Protein AF-A0AAN7L5R0-F1 (afdb_monomer)

pLDDT: mean 89.85, std 9.41, range [33.06, 98.44]

Structure (mmCIF, N/CA/C/O backbone):
data_AF-A0AAN7L5R0-F1
#
_entry.id   AF-A0AAN7L5R0-F1
#
loop_
_atom_site.group_PDB
_atom_site.id
_atom_site.type_symbol
_atom_site.label_atom_id
_atom_site.label_alt_id
_atom_site.label_comp_id
_atom_site.label_asym_id
_atom_site.label_entity_id
_atom_site.label_seq_id
_atom_site.pdbx_PDB_ins_code
_atom_site.Cartn_x
_atom_site.Cartn_y
_atom_site.Cartn_z
_atom_site.occupancy
_atom_site.B_iso_or_equiv
_atom_site.auth_seq_id
_atom_site.auth_comp_id
_atom_site.auth_asym_id
_atom_site.auth_atom_id
_atom_site.pdbx_PDB_model_num
ATOM 1 N N . MET A 1 1 ? 25.984 -12.576 -14.183 1.00 51.97 1 MET A N 1
ATOM 2 C CA . MET A 1 1 ? 25.046 -11.545 -14.676 1.00 51.97 1 MET A CA 1
ATOM 3 C C . MET A 1 1 ? 25.546 -10.978 -16.002 1.00 51.97 1 MET A C 1
ATOM 5 O O . MET A 1 1 ? 26.759 -10.893 -16.190 1.00 51.97 1 MET A O 1
ATOM 9 N N . ILE A 1 2 ? 24.639 -10.636 -16.924 1.00 55.78 2 ILE A N 1
ATOM 10 C CA . ILE A 1 2 ? 24.961 -10.299 -18.317 1.00 55.78 2 ILE A CA 1
ATOM 11 C C . ILE A 1 2 ? 25.115 -8.774 -18.478 1.00 55.78 2 ILE A C 1
ATOM 13 O O . ILE A 1 2 ? 24.172 -8.008 -18.304 1.00 55.78 2 ILE A O 1
ATOM 17 N N . ARG A 1 3 ? 26.334 -8.323 -18.793 1.00 65.31 3 ARG A N 1
ATOM 18 C CA . ARG A 1 3 ? 26.664 -6.903 -19.038 1.00 65.31 3 ARG A CA 1
ATOM 19 C C . ARG A 1 3 ? 25.983 -6.417 -20.312 1.00 65.31 3 ARG A C 1
ATOM 21 O O . ARG A 1 3 ? 26.122 -7.126 -21.296 1.00 65.31 3 ARG A O 1
ATOM 28 N N . MET A 1 4 ? 25.332 -5.254 -20.334 1.00 68.94 4 MET A N 1
ATOM 29 C CA . MET A 1 4 ? 24.755 -4.721 -21.577 1.00 68.94 4 MET A CA 1
ATOM 30 C C . MET A 1 4 ? 25.842 -4.152 -22.510 1.00 68.94 4 MET A C 1
ATOM 32 O O . MET A 1 4 ? 26.567 -3.239 -22.120 1.00 68.94 4 MET A O 1
ATOM 36 N N . ASP A 1 5 ? 25.933 -4.684 -23.727 1.00 71.00 5 ASP A N 1
ATOM 37 C CA . ASP A 1 5 ? 26.718 -4.187 -24.868 1.00 71.00 5 ASP A CA 1
ATOM 38 C C . ASP A 1 5 ? 25.792 -4.069 -26.099 1.00 71.00 5 ASP A C 1
ATOM 40 O O . ASP A 1 5 ? 24.598 -4.363 -26.001 1.00 71.00 5 ASP A O 1
ATOM 44 N N . GLN A 1 6 ? 26.306 -3.594 -27.238 1.00 66.25 6 GLN A N 1
ATOM 45 C CA . GLN A 1 6 ? 25.487 -3.320 -28.426 1.00 66.25 6 GLN A CA 1
ATOM 46 C C . GLN A 1 6 ? 24.739 -4.570 -28.926 1.00 66.25 6 GLN A C 1
ATOM 48 O O . GLN A 1 6 ? 23.534 -4.502 -29.170 1.00 66.25 6 GLN A O 1
ATOM 53 N N . ASP A 1 7 ? 25.415 -5.721 -28.970 1.00 67.25 7 ASP A N 1
ATOM 54 C CA . ASP A 1 7 ? 24.831 -6.996 -29.406 1.00 67.25 7 ASP A CA 1
ATOM 55 C C . ASP A 1 7 ? 23.681 -7.439 -28.490 1.00 67.25 7 ASP A C 1
ATOM 57 O O . ASP A 1 7 ? 22.661 -7.979 -28.931 1.00 67.25 7 ASP A O 1
ATOM 61 N N . LYS A 1 8 ? 23.795 -7.160 -27.188 1.00 77.50 8 LYS A N 1
ATOM 62 C CA . LYS A 1 8 ? 22.730 -7.462 -26.226 1.00 77.50 8 LYS A CA 1
ATOM 63 C C . LYS A 1 8 ? 21.563 -6.500 -26.300 1.00 77.50 8 LYS A C 1
ATOM 65 O O . LYS A 1 8 ? 20.442 -6.955 -26.095 1.00 77.50 8 LYS A O 1
ATOM 70 N N . ILE A 1 9 ? 21.777 -5.228 -26.631 1.00 79.31 9 ILE A N 1
ATOM 71 C CA . ILE A 1 9 ? 20.665 -4.308 -26.910 1.00 79.31 9 ILE A CA 1
ATOM 72 C C . ILE A 1 9 ? 19.867 -4.819 -28.112 1.00 79.31 9 ILE A C 1
ATOM 74 O O . ILE A 1 9 ? 18.639 -4.869 -28.059 1.00 79.31 9 ILE A O 1
ATOM 78 N N . ASP A 1 10 ? 20.546 -5.280 -29.164 1.00 81.69 10 ASP A N 1
ATOM 79 C CA . ASP A 1 10 ? 19.871 -5.863 -30.323 1.00 81.69 10 ASP A CA 1
ATOM 80 C C . ASP A 1 10 ? 19.116 -7.158 -29.977 1.00 81.69 10 ASP A C 1
ATOM 82 O O . ASP A 1 10 ? 18.038 -7.402 -30.524 1.00 81.69 10 ASP A O 1
ATOM 86 N N . SER A 1 11 ? 19.583 -7.924 -28.984 1.00 86.19 11 SER A N 1
ATOM 87 C CA . SER A 1 11 ? 18.863 -9.092 -28.450 1.00 86.19 11 SER A CA 1
ATOM 88 C C . SER A 1 11 ? 17.551 -8.760 -27.715 1.00 86.19 11 SER A C 1
ATOM 90 O O . SER A 1 11 ? 16.744 -9.664 -27.472 1.00 86.19 11 SER A O 1
ATOM 92 N N . LEU A 1 12 ? 17.321 -7.488 -27.355 1.00 90.31 12 LEU A N 1
ATOM 93 C CA . LEU A 1 12 ? 16.064 -7.013 -26.759 1.00 90.31 12 LEU A CA 1
ATOM 94 C C . LEU A 1 12 ? 14.993 -6.704 -27.813 1.00 90.31 12 LEU A C 1
ATOM 96 O O . LEU A 1 12 ? 13.821 -6.532 -27.470 1.00 90.31 12 LEU A O 1
ATOM 100 N N . ARG A 1 13 ? 15.359 -6.622 -29.100 1.00 88.88 13 ARG A N 1
ATOM 101 C CA . ARG A 1 13 ? 14.400 -6.320 -30.169 1.00 88.88 13 ARG A CA 1
ATOM 102 C C . ARG A 1 13 ? 13.284 -7.362 -30.193 1.00 88.88 13 ARG A C 1
ATOM 104 O O . ARG A 1 13 ? 13.536 -8.560 -30.114 1.00 88.88 13 ARG A O 1
ATOM 111 N N . ARG A 1 14 ? 12.046 -6.891 -30.387 1.00 91.75 14 ARG A N 1
ATOM 112 C CA . ARG A 1 14 ? 10.827 -7.719 -30.469 1.00 91.75 14 ARG A CA 1
ATOM 113 C C . ARG A 1 14 ? 10.483 -8.485 -29.180 1.00 91.75 14 ARG A C 1
ATOM 115 O O . ARG A 1 14 ? 9.643 -9.381 -29.228 1.00 91.75 14 ARG A O 1
ATOM 122 N N . LYS A 1 15 ? 11.083 -8.124 -28.042 1.00 94.94 15 LYS A N 1
ATOM 123 C CA . LYS A 1 15 ? 10.714 -8.624 -26.711 1.00 94.94 15 LYS A CA 1
ATOM 124 C C . LYS A 1 15 ? 9.937 -7.569 -25.936 1.00 94.94 15 LYS A C 1
ATOM 126 O O . LYS A 1 15 ? 10.057 -6.377 -26.205 1.00 94.94 15 LYS A O 1
ATOM 131 N N . ASN A 1 16 ? 9.191 -8.019 -24.938 1.00 96.38 16 ASN A N 1
ATOM 132 C CA . ASN A 1 16 ? 8.700 -7.155 -23.878 1.00 96.38 16 ASN A CA 1
ATOM 133 C C . ASN A 1 16 ? 9.849 -6.863 -22.907 1.00 96.38 16 ASN A C 1
ATOM 135 O O . ASN A 1 16 ? 10.475 -7.792 -22.396 1.00 96.38 16 ASN A O 1
ATOM 139 N N . VAL A 1 17 ? 10.136 -5.594 -22.643 1.00 96.94 17 VAL A N 1
ATOM 140 C CA . VAL A 1 17 ? 11.249 -5.187 -21.780 1.00 96.94 17 VAL A CA 1
ATOM 141 C C . VAL A 1 17 ? 10.711 -4.453 -20.560 1.00 96.94 17 VAL A C 1
ATOM 143 O O . VAL A 1 17 ? 10.084 -3.402 -20.677 1.00 96.94 17 VAL A O 1
ATOM 146 N N . LEU A 1 18 ? 10.984 -5.005 -19.382 1.00 97.38 18 LEU A N 1
ATOM 147 C CA . LEU A 1 18 ? 10.715 -4.393 -18.087 1.00 97.38 18 LEU A CA 1
ATOM 148 C C . LEU A 1 18 ? 11.918 -3.521 -17.710 1.00 97.38 18 LEU A C 1
ATOM 150 O O . LEU A 1 18 ? 12.977 -4.020 -17.327 1.00 97.38 18 LEU A O 1
ATOM 154 N N . LEU A 1 19 ? 11.760 -2.208 -17.833 1.00 96.38 19 LEU A N 1
ATOM 155 C CA . LEU A 1 19 ? 12.754 -1.218 -17.445 1.00 96.38 19 LEU A CA 1
ATOM 156 C C . LEU A 1 19 ? 12.612 -0.902 -15.959 1.00 96.38 19 LEU A C 1
ATOM 158 O O . LEU A 1 19 ? 11.746 -0.125 -15.555 1.00 96.38 19 LEU A O 1
ATOM 162 N N . LEU A 1 20 ? 13.479 -1.502 -15.151 1.00 96.81 20 LEU A N 1
ATOM 163 C CA . LEU A 1 20 ? 13.595 -1.196 -13.732 1.00 96.81 20 LEU A CA 1
ATOM 164 C C . LEU A 1 20 ? 14.467 0.050 -13.578 1.00 96.81 20 LEU A C 1
ATOM 166 O O . LEU A 1 20 ? 15.667 -0.015 -13.815 1.00 96.81 20 LEU A O 1
ATOM 170 N N . VAL A 1 21 ? 13.901 1.183 -13.181 1.00 95.38 21 VAL A N 1
ATOM 171 C CA . VAL A 1 21 ? 14.640 2.441 -13.003 1.00 95.38 21 VAL A CA 1
ATOM 172 C C . VAL A 1 21 ? 14.671 2.796 -11.521 1.00 95.38 21 VAL A C 1
ATOM 174 O O . VAL A 1 21 ? 13.626 2.837 -10.878 1.00 95.38 21 VAL A O 1
ATOM 177 N N . SER A 1 22 ? 15.851 3.066 -10.961 1.00 93.88 22 SER A N 1
ATOM 178 C CA . SER A 1 22 ? 15.994 3.436 -9.543 1.00 93.88 22 SER A CA 1
ATOM 179 C C . SER A 1 22 ? 17.216 4.313 -9.283 1.00 93.88 22 SER A C 1
ATOM 181 O O . SER A 1 22 ? 18.152 4.334 -10.078 1.00 93.88 22 SER A O 1
ATOM 183 N N . ASP A 1 23 ? 17.245 5.008 -8.147 1.00 89.81 23 ASP A N 1
ATOM 184 C CA . ASP A 1 23 ? 18.373 5.823 -7.668 1.00 89.81 23 ASP A CA 1
ATOM 185 C C . ASP A 1 23 ? 19.314 5.032 -6.739 1.00 89.81 23 ASP A C 1
ATOM 187 O O . ASP A 1 23 ? 19.897 5.575 -5.803 1.00 89.81 23 ASP A O 1
ATOM 191 N N . LEU A 1 24 ? 19.451 3.723 -6.987 1.00 88.56 24 LEU A N 1
ATOM 192 C CA . LEU A 1 24 ? 20.133 2.758 -6.111 1.00 88.56 24 LEU A CA 1
ATOM 193 C C . LEU A 1 24 ? 19.449 2.528 -4.746 1.00 88.56 24 LEU A C 1
ATOM 195 O O . LEU A 1 24 ? 20.027 1.869 -3.885 1.00 88.56 24 LEU A O 1
ATOM 199 N N . LYS A 1 25 ? 18.208 2.987 -4.540 1.00 85.12 25 LYS A N 1
ATOM 200 C CA . LYS A 1 25 ? 17.404 2.669 -3.343 1.00 85.12 25 LYS A CA 1
ATOM 201 C C . LYS A 1 25 ? 16.377 1.562 -3.601 1.00 85.12 25 LYS A C 1
ATOM 203 O O . LYS A 1 25 ? 15.202 1.693 -3.271 1.00 85.12 25 LYS A O 1
ATOM 208 N N . LEU A 1 26 ? 16.817 0.459 -4.209 1.00 90.00 26 LEU A N 1
ATOM 209 C CA . LEU A 1 26 ? 15.985 -0.742 -4.333 1.00 90.00 26 LEU A CA 1
ATOM 210 C C . LEU A 1 26 ? 15.971 -1.496 -3.007 1.00 90.00 26 LEU A C 1
ATOM 212 O O . LEU A 1 26 ? 17.024 -1.879 -2.498 1.00 90.00 26 LEU A O 1
ATOM 216 N N . THR A 1 27 ? 14.781 -1.715 -2.456 1.00 90.31 27 THR A N 1
ATOM 217 C CA . THR A 1 27 ? 14.634 -2.487 -1.220 1.00 90.31 27 THR A CA 1
ATOM 218 C C . THR A 1 27 ? 14.765 -3.985 -1.504 1.00 90.31 27 THR A C 1
ATOM 220 O O . THR A 1 27 ? 14.460 -4.451 -2.604 1.00 90.31 27 THR A O 1
ATOM 223 N N . THR A 1 28 ? 15.150 -4.781 -0.500 1.00 90.81 28 THR A N 1
ATOM 224 C CA . THR A 1 28 ? 15.130 -6.254 -0.606 1.00 90.81 28 THR A CA 1
ATOM 225 C C . THR A 1 28 ? 13.737 -6.775 -0.973 1.00 90.81 28 THR A C 1
ATOM 227 O O . THR A 1 28 ? 13.612 -7.774 -1.678 1.00 90.81 28 THR A O 1
ATOM 230 N N . TYR A 1 29 ? 12.689 -6.072 -0.531 1.00 91.00 29 TYR A N 1
ATOM 231 C CA . TYR A 1 29 ? 11.302 -6.365 -0.875 1.00 91.00 29 TYR A CA 1
ATOM 232 C C . TYR A 1 29 ? 11.007 -6.138 -2.367 1.00 91.00 29 TYR A C 1
ATOM 234 O O . TYR A 1 29 ? 10.447 -7.013 -3.021 1.00 91.00 29 TYR A O 1
ATOM 242 N N . ASP A 1 30 ? 11.442 -5.013 -2.943 1.00 93.06 30 ASP A N 1
ATOM 243 C CA . ASP A 1 30 ? 11.283 -4.762 -4.382 1.00 93.06 30 ASP A CA 1
ATOM 244 C C . ASP A 1 30 ? 12.041 -5.813 -5.210 1.00 93.06 30 ASP A C 1
ATOM 246 O O . ASP A 1 30 ? 11.494 -6.378 -6.158 1.00 93.06 30 ASP A O 1
ATOM 250 N N . ILE A 1 31 ? 13.284 -6.134 -4.825 1.00 94.25 31 ILE A N 1
ATOM 251 C CA . ILE A 1 31 ? 14.093 -7.153 -5.509 1.00 94.25 31 ILE A CA 1
ATOM 252 C C . ILE A 1 31 ? 13.409 -8.521 -5.447 1.00 94.25 31 ILE A C 1
ATOM 254 O O . ILE A 1 31 ? 13.384 -9.219 -6.459 1.00 94.25 31 ILE A O 1
ATOM 258 N N . SER A 1 32 ? 12.837 -8.912 -4.303 1.00 94.12 32 SER A N 1
ATOM 259 C CA . SER A 1 32 ? 12.177 -10.214 -4.162 1.00 94.12 32 SER A CA 1
ATOM 260 C C . SER A 1 32 ? 10.921 -10.329 -5.030 1.00 94.12 32 SER A C 1
ATOM 262 O O . SER A 1 32 ? 10.718 -11.371 -5.656 1.00 94.12 32 SER A O 1
ATOM 264 N N . ILE A 1 33 ? 10.133 -9.255 -5.160 1.00 94.25 33 ILE A N 1
ATOM 265 C CA . ILE A 1 33 ? 8.984 -9.207 -6.074 1.00 94.25 33 ILE A CA 1
ATOM 266 C C . ILE A 1 33 ? 9.440 -9.368 -7.523 1.00 94.25 33 ILE A C 1
ATOM 268 O O . ILE A 1 33 ? 8.924 -10.221 -8.248 1.00 94.25 33 ILE A O 1
ATOM 272 N N . ILE A 1 34 ? 10.425 -8.572 -7.944 1.00 95.88 34 ILE A N 1
ATOM 273 C CA . ILE A 1 34 ? 10.921 -8.582 -9.325 1.00 95.88 34 ILE A CA 1
ATOM 274 C C . ILE A 1 34 ? 11.572 -9.935 -9.641 1.00 95.88 34 ILE A C 1
ATOM 276 O O . ILE A 1 34 ? 11.393 -10.473 -10.730 1.00 95.88 34 ILE A O 1
ATOM 280 N N . MET A 1 35 ? 12.261 -10.540 -8.673 1.00 96.06 35 MET A N 1
ATOM 281 C CA . MET A 1 35 ? 12.786 -11.900 -8.775 1.00 96.06 35 MET A CA 1
ATOM 282 C C . MET A 1 35 ? 11.674 -12.938 -8.944 1.00 96.06 35 MET A C 1
ATOM 284 O O . MET A 1 35 ? 11.833 -13.871 -9.729 1.00 96.06 35 MET A O 1
ATOM 288 N N . GLY A 1 36 ? 10.554 -12.783 -8.233 1.00 95.25 36 GLY A N 1
ATOM 289 C CA . GLY A 1 36 ? 9.366 -13.615 -8.415 1.00 95.25 36 GLY A CA 1
ATOM 290 C C . GLY A 1 36 ? 8.837 -13.534 -9.846 1.00 95.25 36 GLY A C 1
ATOM 291 O O . GLY A 1 36 ? 8.628 -14.566 -10.474 1.00 95.25 36 GLY A O 1
ATOM 292 N N . VAL A 1 37 ? 8.715 -12.318 -10.390 1.00 95.62 37 VAL A N 1
ATOM 293 C CA . VAL A 1 37 ? 8.306 -12.097 -11.788 1.00 95.62 37 VAL A CA 1
ATOM 294 C C . VAL A 1 37 ? 9.311 -12.711 -12.757 1.00 95.62 37 VAL A C 1
ATOM 296 O O . VAL A 1 37 ? 8.913 -13.399 -13.689 1.00 95.62 37 VAL A O 1
ATOM 299 N N . TYR A 1 38 ? 10.610 -12.514 -12.530 1.00 95.31 38 TYR A N 1
ATOM 300 C CA . TYR A 1 38 ? 11.652 -13.087 -13.377 1.00 95.31 38 TYR A CA 1
ATOM 301 C C . TYR A 1 38 ? 11.561 -14.615 -13.409 1.00 95.31 38 TYR A C 1
ATOM 303 O O . TYR A 1 38 ? 11.663 -15.206 -14.473 1.00 95.31 38 TYR A O 1
ATOM 311 N N . LYS A 1 39 ? 11.327 -15.273 -12.269 1.00 95.06 39 LYS A N 1
ATOM 312 C CA . LYS A 1 39 ? 11.223 -16.741 -12.180 1.00 95.06 39 LYS A CA 1
ATOM 313 C C . LYS A 1 39 ? 9.882 -17.308 -12.661 1.00 95.06 39 LYS A C 1
ATOM 315 O O . LYS A 1 39 ? 9.761 -18.526 -12.769 1.00 95.06 39 LYS A O 1
ATOM 320 N N . GLU A 1 40 ? 8.890 -16.464 -12.937 1.00 95.25 40 GLU A N 1
ATOM 321 C CA . GLU A 1 40 ? 7.563 -16.894 -13.375 1.00 95.25 40 GLU A CA 1
ATOM 322 C C . GLU A 1 40 ? 7.643 -17.655 -14.705 1.00 95.25 40 GLU A C 1
ATOM 324 O O . GLU A 1 40 ? 8.336 -17.247 -15.643 1.00 95.25 40 GLU A O 1
ATOM 329 N N . ARG A 1 41 ? 6.888 -18.754 -14.828 1.00 94.12 41 ARG A N 1
ATOM 330 C CA . ARG A 1 41 ? 6.931 -19.611 -16.023 1.00 94.12 41 ARG A CA 1
ATOM 331 C C . ARG A 1 41 ? 6.622 -18.815 -17.288 1.00 94.12 41 ARG A C 1
ATOM 333 O O . ARG A 1 41 ? 7.337 -18.937 -18.278 1.00 94.12 41 ARG A O 1
ATOM 340 N N . LYS A 1 42 ? 5.583 -17.976 -17.242 1.00 92.69 42 LYS A N 1
ATOM 341 C CA . LYS A 1 42 ? 5.182 -17.127 -18.376 1.00 92.69 42 LYS A CA 1
ATOM 342 C C . LYS A 1 42 ? 6.266 -16.124 -18.786 1.00 92.69 42 LYS A C 1
ATOM 344 O O . LYS A 1 42 ? 6.323 -15.759 -19.957 1.00 92.69 42 LYS A O 1
ATOM 349 N N . PHE A 1 43 ? 7.100 -15.679 -17.844 1.00 95.12 43 PHE A N 1
ATOM 350 C CA . PHE A 1 43 ? 8.217 -14.777 -18.121 1.00 95.12 43 PHE A CA 1
ATOM 351 C C . PHE A 1 43 ? 9.346 -15.521 -18.850 1.00 95.12 43 PHE A C 1
ATOM 353 O O . PHE A 1 43 ? 9.842 -15.055 -19.874 1.00 95.12 43 PHE A O 1
ATOM 360 N N . GLN A 1 44 ? 9.711 -16.704 -18.350 1.00 93.38 44 GLN A N 1
ATOM 361 C CA . GLN A 1 44 ? 10.802 -17.526 -18.889 1.00 93.38 44 GLN A CA 1
ATOM 362 C C . GLN A 1 44 ? 10.462 -18.176 -20.242 1.00 93.38 44 GLN A C 1
ATOM 364 O O . GLN A 1 44 ? 11.342 -18.462 -21.056 1.00 93.38 44 GLN A O 1
ATOM 369 N N . GLU A 1 45 ? 9.179 -18.414 -20.513 1.00 90.62 45 GLU A N 1
ATOM 370 C CA . GLU A 1 45 ? 8.732 -19.150 -21.691 1.00 90.62 45 GLU A CA 1
ATOM 371 C C . GLU A 1 45 ? 8.890 -18.362 -23.005 1.00 90.62 45 GLU A C 1
ATOM 373 O O . GLU A 1 45 ? 8.228 -17.348 -23.266 1.00 90.62 45 GLU A O 1
ATOM 378 N N . GLY A 1 46 ? 9.729 -18.903 -23.893 1.00 82.56 46 GLY A N 1
ATOM 379 C CA . GLY A 1 46 ? 9.902 -18.415 -25.262 1.00 82.56 46 GLY A CA 1
ATOM 380 C C . GLY A 1 46 ? 10.762 -17.157 -25.385 1.00 82.56 46 GLY A C 1
ATOM 381 O O . GLY A 1 46 ? 10.749 -16.533 -26.443 1.00 82.56 46 GLY A O 1
ATOM 382 N N . GLY A 1 47 ? 11.478 -16.755 -24.325 1.00 86.62 47 GLY A N 1
ATOM 383 C CA . GLY A 1 47 ? 12.381 -15.596 -24.355 1.00 86.62 47 GLY A CA 1
ATOM 384 C C . GLY A 1 47 ? 11.682 -14.280 -24.715 1.00 86.62 47 GLY A C 1
ATOM 385 O O . GLY A 1 47 ? 12.300 -13.393 -25.302 1.00 86.62 47 GLY A O 1
ATOM 386 N N . ARG A 1 48 ? 10.380 -14.179 -24.416 1.00 92.94 48 ARG A N 1
ATOM 387 C CA . ARG A 1 48 ? 9.508 -13.055 -24.798 1.00 92.94 48 ARG A CA 1
ATOM 388 C C . ARG A 1 48 ? 9.641 -11.842 -23.887 1.00 92.94 48 ARG A C 1
ATOM 390 O O . ARG A 1 48 ? 9.200 -10.763 -24.279 1.00 92.94 48 ARG A O 1
ATOM 397 N N . TYR A 1 49 ? 10.202 -12.027 -22.698 1.00 95.69 49 TYR A N 1
ATOM 398 C CA . TYR A 1 49 ? 10.375 -10.989 -21.695 1.00 95.69 49 TYR A CA 1
ATOM 399 C C . TYR A 1 49 ? 11.843 -10.846 -21.317 1.00 95.69 49 TYR A C 1
ATOM 401 O O . TYR A 1 49 ? 12.588 -11.824 -21.322 1.00 95.69 49 TYR A O 1
ATOM 409 N N . GLU A 1 50 ? 12.241 -9.628 -20.970 1.00 96.06 50 GLU A N 1
ATOM 410 C CA . GLU A 1 50 ? 13.537 -9.347 -20.370 1.00 96.06 50 GLU A CA 1
ATOM 411 C C . GLU A 1 50 ? 13.430 -8.210 -19.350 1.00 96.06 50 GLU A C 1
ATOM 413 O O . GLU A 1 50 ? 12.554 -7.353 -19.471 1.00 96.06 50 GLU A O 1
ATOM 418 N N . ILE A 1 51 ? 14.316 -8.187 -18.352 1.00 96.38 51 ILE A N 1
ATOM 419 C CA . ILE A 1 51 ? 14.437 -7.064 -17.415 1.00 96.38 51 ILE A CA 1
ATOM 420 C C . ILE A 1 51 ? 15.747 -6.320 -17.687 1.00 96.38 51 ILE A C 1
ATOM 422 O O . ILE A 1 51 ? 16.814 -6.913 -17.861 1.00 96.38 51 ILE A O 1
ATOM 426 N N . LEU A 1 52 ? 15.670 -4.993 -17.686 1.00 95.62 52 LEU A N 1
ATOM 427 C CA . LEU A 1 52 ? 16.818 -4.104 -17.769 1.00 95.62 52 LEU A CA 1
ATOM 428 C C . LEU A 1 52 ? 16.786 -3.114 -16.607 1.00 95.62 52 LEU A C 1
ATOM 430 O O . LEU A 1 52 ? 15.907 -2.259 -16.531 1.00 95.62 52 LEU A O 1
ATOM 434 N N . TRP A 1 53 ? 17.779 -3.200 -15.724 1.00 95.81 53 TRP A N 1
ATOM 435 C CA . TRP A 1 53 ? 17.979 -2.238 -14.649 1.00 95.81 53 TRP A CA 1
ATOM 436 C C . TRP A 1 53 ? 18.767 -1.006 -15.116 1.00 95.81 53 TRP A C 1
ATOM 438 O O . TRP A 1 53 ? 19.899 -1.123 -15.596 1.00 95.81 53 TRP A O 1
ATOM 448 N N . ILE A 1 54 ? 18.180 0.177 -14.932 1.00 94.12 54 ILE A N 1
ATOM 449 C CA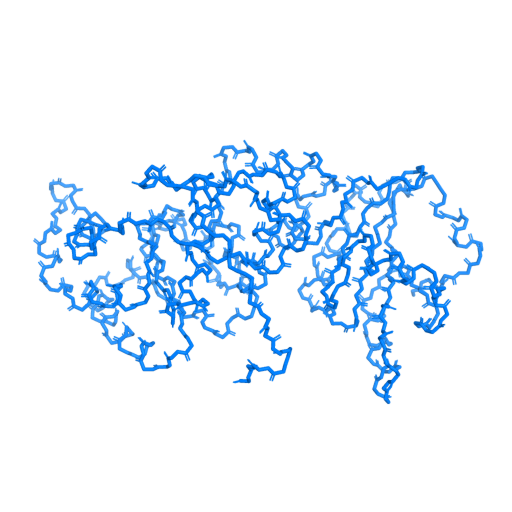 . ILE A 1 54 ? 18.708 1.495 -15.288 1.00 94.12 54 ILE A CA 1
ATOM 450 C C . ILE A 1 54 ? 18.893 2.326 -14.000 1.00 94.12 54 ILE A C 1
ATOM 452 O O . ILE A 1 54 ? 17.942 2.942 -13.514 1.00 94.12 54 ILE A O 1
ATOM 456 N N . PRO A 1 55 ? 20.107 2.367 -13.427 1.00 93.50 55 PRO A N 1
ATOM 457 C CA . PRO A 1 55 ? 20.403 3.172 -12.243 1.00 93.50 55 PRO A CA 1
ATOM 458 C C . PRO A 1 55 ? 20.550 4.666 -12.590 1.00 93.50 55 PRO A C 1
ATOM 460 O O . PRO A 1 55 ? 21.507 5.059 -13.252 1.00 93.50 55 PRO A O 1
ATOM 463 N N . ILE A 1 56 ? 19.643 5.522 -12.118 1.00 91.25 56 ILE A N 1
ATOM 464 C CA . ILE A 1 56 ? 19.687 6.978 -12.325 1.00 91.25 56 ILE A CA 1
ATOM 465 C C . ILE A 1 56 ? 20.204 7.666 -11.062 1.00 91.25 56 ILE A C 1
ATOM 467 O O . ILE A 1 56 ? 19.482 7.826 -10.084 1.00 91.25 56 ILE A O 1
ATOM 471 N N . VAL A 1 57 ? 21.456 8.115 -11.105 1.00 87.06 57 VAL A N 1
ATOM 472 C CA . VAL A 1 57 ? 22.140 8.806 -10.001 1.00 87.06 57 VAL A CA 1
ATOM 473 C C . VAL A 1 57 ? 22.330 10.286 -10.330 1.00 87.06 57 VAL A C 1
ATOM 475 O O . VAL A 1 57 ? 22.670 10.638 -11.459 1.00 87.06 57 VAL A O 1
ATOM 478 N N . GLU A 1 58 ? 22.064 11.168 -9.364 1.00 76.19 58 GLU A N 1
ATOM 479 C CA . GLU A 1 58 ? 22.152 12.625 -9.567 1.00 76.19 58 GLU A CA 1
ATOM 480 C C . GLU A 1 58 ? 23.537 13.191 -9.263 1.00 76.19 58 GLU A C 1
ATOM 482 O O . GLU A 1 58 ? 23.970 14.131 -9.927 1.00 76.19 58 GLU A O 1
ATOM 487 N N . GLN A 1 59 ? 24.223 12.614 -8.276 1.00 76.69 59 GLN A N 1
ATOM 488 C CA . GLN A 1 59 ? 25.545 13.034 -7.828 1.00 76.69 59 GLN A CA 1
ATOM 489 C C . GLN A 1 59 ? 26.436 11.809 -7.648 1.00 76.69 59 GLN A C 1
ATOM 491 O O . GLN A 1 59 ? 25.982 10.759 -7.184 1.00 76.69 59 GLN A O 1
ATOM 496 N N . GLU A 1 60 ? 27.707 11.946 -8.017 1.00 76.62 60 GLU A N 1
ATOM 497 C CA . GLU A 1 60 ? 28.708 10.945 -7.676 1.00 76.62 60 GLU A CA 1
ATOM 498 C C . GLU A 1 60 ? 29.010 11.025 -6.179 1.00 76.62 60 GLU A C 1
ATOM 500 O O . GLU A 1 60 ? 29.201 12.106 -5.623 1.00 76.62 60 GLU A O 1
ATOM 505 N N . ARG A 1 61 ? 29.021 9.865 -5.526 1.00 84.12 61 ARG A N 1
ATOM 506 C CA . ARG A 1 61 ? 29.362 9.704 -4.112 1.00 84.12 61 ARG A CA 1
ATOM 507 C C . ARG A 1 61 ? 30.405 8.604 -3.985 1.00 84.12 61 ARG A C 1
ATOM 509 O O . ARG A 1 61 ? 30.437 7.695 -4.817 1.00 84.12 61 ARG A O 1
ATOM 516 N N . GLU A 1 62 ? 31.231 8.662 -2.947 1.00 84.62 62 GLU A N 1
ATOM 517 C CA . GLU A 1 62 ? 32.299 7.676 -2.728 1.00 84.62 62 GLU A CA 1
ATOM 518 C C . GLU A 1 62 ? 31.763 6.241 -2.576 1.00 84.62 62 GLU A C 1
ATOM 520 O O . GLU A 1 62 ? 32.379 5.289 -3.056 1.00 84.62 62 GLU A O 1
ATOM 525 N N . ASP A 1 63 ? 30.581 6.083 -1.978 1.00 87.88 63 ASP A N 1
ATOM 526 C CA . ASP A 1 63 ? 29.911 4.799 -1.741 1.00 87.88 63 ASP A CA 1
ATOM 527 C C . ASP A 1 63 ? 29.166 4.240 -2.969 1.00 87.88 63 ASP A C 1
ATOM 529 O O . ASP A 1 63 ? 28.763 3.075 -2.996 1.00 87.88 63 ASP A O 1
ATOM 533 N N . LEU A 1 64 ? 28.998 5.039 -4.024 1.00 88.19 64 LEU A N 1
ATOM 534 C CA . LEU A 1 64 ? 28.190 4.682 -5.191 1.00 88.19 64 LEU A CA 1
ATOM 535 C C . LEU A 1 64 ? 28.672 3.398 -5.892 1.00 88.19 64 LEU A C 1
ATOM 537 O O . LEU A 1 64 ? 27.833 2.541 -6.192 1.00 88.19 64 LEU A O 1
ATOM 541 N N . PRO A 1 65 ? 29.981 3.184 -6.156 1.00 90.00 65 PRO A N 1
ATOM 542 C CA . PRO A 1 65 ? 30.438 1.976 -6.841 1.00 90.00 65 PRO A CA 1
ATOM 543 C C . PRO A 1 65 ? 30.198 0.691 -6.042 1.00 90.00 65 PRO A C 1
ATOM 545 O O . PRO A 1 65 ? 29.904 -0.346 -6.642 1.00 90.00 65 PRO A O 1
ATOM 548 N N . SER A 1 66 ? 30.340 0.730 -4.713 1.00 91.31 66 SER A N 1
ATOM 549 C CA . SER A 1 66 ? 30.114 -0.435 -3.851 1.00 91.31 66 SER A CA 1
ATOM 550 C C . SER A 1 66 ? 28.620 -0.724 -3.707 1.00 91.31 66 SER A C 1
ATOM 552 O O . SER A 1 66 ? 28.219 -1.877 -3.876 1.00 91.31 66 SER A O 1
ATOM 554 N N . GLN A 1 67 ? 27.788 0.306 -3.518 1.00 91.25 67 GLN A N 1
ATOM 555 C CA . GLN A 1 67 ? 26.328 0.176 -3.479 1.00 91.25 67 GLN A CA 1
ATOM 556 C C . GLN A 1 67 ? 25.778 -0.394 -4.794 1.00 91.25 67 GLN A C 1
ATOM 558 O O . GLN A 1 67 ? 25.007 -1.355 -4.784 1.00 91.25 67 GLN A O 1
ATOM 563 N N . PHE A 1 68 ? 26.226 0.139 -5.937 1.00 92.56 68 PHE A N 1
ATOM 564 C CA . PHE A 1 68 ? 25.831 -0.356 -7.255 1.00 92.56 68 PHE A CA 1
ATOM 565 C C . PHE A 1 68 ? 26.202 -1.831 -7.444 1.00 92.56 68 PHE A C 1
ATOM 567 O O . PHE A 1 68 ? 25.346 -2.625 -7.826 1.00 92.56 68 PHE A O 1
ATOM 574 N N . LYS A 1 69 ? 27.449 -2.223 -7.137 1.00 92.38 69 LYS A N 1
ATOM 575 C CA . LYS A 1 69 ? 27.896 -3.624 -7.252 1.00 92.38 69 LYS A CA 1
ATOM 576 C C . LYS A 1 69 ? 27.135 -4.565 -6.315 1.00 92.38 69 LYS A C 1
ATOM 578 O O . LYS A 1 69 ? 26.843 -5.690 -6.709 1.00 92.38 69 LYS A O 1
ATOM 583 N N . SER A 1 70 ? 26.819 -4.110 -5.103 1.00 93.12 70 SER A N 1
ATOM 584 C CA . SER A 1 70 ? 26.050 -4.875 -4.115 1.00 93.12 70 SER A CA 1
ATOM 585 C C . SER A 1 70 ? 24.618 -5.150 -4.583 1.00 93.12 70 SER A C 1
ATOM 587 O O . SER A 1 70 ? 24.118 -6.262 -4.443 1.00 93.12 70 SER A O 1
ATOM 589 N N . LEU A 1 71 ? 23.954 -4.163 -5.189 1.00 92.88 71 LEU A N 1
ATOM 590 C CA . LEU A 1 71 ? 22.636 -4.371 -5.794 1.00 92.88 71 LEU A CA 1
ATOM 591 C C . LEU A 1 71 ? 22.727 -5.235 -7.051 1.00 92.88 71 LEU A C 1
ATOM 593 O O . LEU A 1 71 ? 21.943 -6.163 -7.223 1.00 92.88 71 LEU A O 1
ATOM 597 N N . GLN A 1 72 ? 23.720 -4.971 -7.902 1.00 92.69 72 GLN A N 1
ATOM 598 C CA . GLN A 1 72 ? 23.946 -5.717 -9.136 1.00 92.69 72 GLN A CA 1
ATOM 599 C C . GLN A 1 72 ? 24.125 -7.219 -8.877 1.00 92.69 72 GLN A C 1
ATOM 601 O O . GLN A 1 72 ? 23.596 -8.034 -9.625 1.00 92.69 72 GLN A O 1
ATOM 606 N N . SER A 1 73 ? 24.846 -7.610 -7.823 1.00 93.44 73 SER A N 1
ATOM 607 C CA . SER A 1 73 ? 25.097 -9.026 -7.521 1.00 93.44 73 SER A CA 1
ATOM 608 C C . SER A 1 73 ? 23.841 -9.805 -7.112 1.00 93.44 73 SER A C 1
ATOM 610 O O . SER A 1 73 ? 23.831 -11.030 -7.220 1.00 93.44 73 SER A O 1
ATOM 612 N N . GLN A 1 74 ? 22.779 -9.115 -6.690 1.00 93.56 74 GLN A N 1
ATOM 613 C CA . GLN A 1 74 ? 21.506 -9.718 -6.286 1.00 93.56 74 GLN A CA 1
ATOM 614 C C . GLN A 1 74 ? 20.563 -9.982 -7.469 1.00 93.56 74 GLN A C 1
ATOM 616 O O . GLN A 1 74 ? 19.490 -10.554 -7.283 1.00 93.56 74 GLN A O 1
ATOM 621 N N . MET A 1 75 ? 20.934 -9.565 -8.683 1.00 93.12 75 MET A N 1
ATOM 622 C CA . MET A 1 75 ? 20.041 -9.525 -9.839 1.00 93.12 75 MET A CA 1
ATOM 623 C C . MET A 1 75 ? 20.547 -10.434 -10.974 1.00 93.12 75 MET A C 1
ATOM 625 O O . MET A 1 75 ? 21.719 -10.367 -11.345 1.00 93.12 75 MET A O 1
ATOM 629 N N . PRO A 1 76 ? 19.695 -11.291 -11.567 1.00 93.06 76 PRO A N 1
ATOM 630 C CA . PRO A 1 76 ? 20.080 -12.124 -12.708 1.00 93.06 76 PRO A CA 1
ATOM 631 C C . PRO A 1 76 ? 19.977 -11.392 -14.056 1.00 93.06 76 PRO A C 1
ATOM 633 O O . PRO A 1 76 ? 20.595 -11.826 -15.029 1.00 93.06 76 PRO A O 1
ATOM 636 N N . TRP A 1 77 ? 19.212 -10.300 -14.111 1.00 92.88 77 TRP A N 1
ATOM 637 C CA . TRP A 1 77 ? 18.855 -9.567 -15.326 1.00 92.88 77 TRP A CA 1
ATOM 638 C C . TRP A 1 77 ? 19.921 -8.565 -15.784 1.00 92.88 77 TRP A C 1
ATOM 640 O O . TRP A 1 77 ? 20.984 -8.437 -15.179 1.00 92.88 77 TRP A O 1
ATOM 650 N N . TYR A 1 78 ? 19.664 -7.862 -16.889 1.00 92.56 78 TYR A N 1
ATOM 651 C CA . TYR A 1 78 ? 20.629 -6.955 -17.505 1.00 92.56 78 TYR A CA 1
ATOM 652 C C . TYR A 1 78 ? 20.755 -5.626 -16.752 1.00 92.56 78 TYR A C 1
ATOM 654 O O . TYR A 1 78 ? 19.804 -5.125 -16.154 1.00 92.56 78 TYR A O 1
ATOM 662 N N . THR A 1 79 ? 21.930 -4.999 -16.836 1.00 91.88 79 THR A N 1
ATOM 663 C CA . THR A 1 79 ? 22.136 -3.596 -16.446 1.00 91.88 79 THR A CA 1
ATOM 664 C C . THR A 1 79 ? 23.292 -2.973 -17.227 1.00 91.88 79 THR A C 1
ATOM 666 O O . THR A 1 79 ? 24.107 -3.673 -17.841 1.00 91.88 79 THR A O 1
ATOM 669 N N . VAL A 1 80 ? 23.365 -1.645 -17.197 1.00 85.56 80 VAL A N 1
ATOM 670 C CA . VAL A 1 80 ? 24.473 -0.860 -17.752 1.00 85.56 80 VAL A CA 1
ATOM 671 C C . VAL A 1 80 ? 25.786 -1.149 -17.022 1.00 85.56 80 VAL A C 1
ATOM 673 O O . VAL A 1 80 ? 25.800 -1.521 -15.853 1.00 85.56 80 VAL A O 1
ATOM 676 N N . HIS A 1 81 ? 26.926 -0.956 -17.687 1.00 80.81 81 HIS A N 1
ATOM 677 C CA . HIS A 1 81 ? 28.218 -1.239 -17.057 1.00 80.81 81 HIS A CA 1
ATOM 678 C C . HIS A 1 81 ? 28.516 -0.320 -15.858 1.00 80.81 81 HIS A C 1
ATOM 680 O O . HIS A 1 81 ? 29.000 -0.787 -14.827 1.00 80.81 81 HIS A O 1
ATOM 686 N N . ARG A 1 82 ? 28.217 0.977 -15.991 1.00 82.50 82 ARG A N 1
ATOM 687 C CA . ARG A 1 82 ? 28.297 1.986 -14.925 1.00 82.50 82 ARG A CA 1
ATOM 688 C C . ARG A 1 82 ? 27.159 2.996 -15.110 1.00 82.50 82 ARG A C 1
ATOM 690 O O . ARG A 1 82 ? 26.848 3.303 -16.263 1.00 82.50 82 ARG A O 1
ATOM 697 N N . PRO A 1 83 ? 26.584 3.555 -14.030 1.00 85.19 83 PRO A N 1
ATOM 698 C CA . PRO A 1 83 ? 25.518 4.555 -14.141 1.00 85.19 83 PRO A CA 1
ATOM 699 C C . PRO A 1 83 ? 25.898 5.778 -14.994 1.00 85.19 83 PRO A C 1
ATOM 701 O O . PRO A 1 83 ? 25.075 6.288 -15.747 1.00 85.19 83 PRO A O 1
ATOM 704 N N . SER A 1 84 ? 27.168 6.198 -14.955 1.00 83.50 84 SER A N 1
ATOM 705 C CA . SER A 1 84 ? 27.690 7.342 -15.721 1.00 83.50 84 SER A CA 1
ATOM 706 C C . SER A 1 84 ? 27.646 7.173 -17.246 1.00 83.50 84 SER A C 1
ATOM 708 O O . SER A 1 84 ? 27.764 8.159 -17.969 1.00 83.50 84 SER A O 1
ATOM 710 N N . LEU A 1 85 ? 27.455 5.949 -17.749 1.00 85.25 85 LEU A N 1
ATOM 711 C CA . LEU A 1 85 ? 27.345 5.670 -19.185 1.00 85.25 85 LEU A CA 1
ATOM 712 C C . LEU A 1 85 ? 25.922 5.855 -19.729 1.00 85.25 85 LEU A C 1
ATOM 714 O O . LEU A 1 85 ? 25.713 5.758 -20.938 1.00 85.25 85 LEU A O 1
ATOM 718 N N . ILE A 1 86 ? 24.933 6.106 -18.867 1.00 86.62 86 ILE A N 1
ATOM 719 C CA . ILE A 1 86 ? 23.562 6.351 -19.313 1.00 86.62 86 ILE A CA 1
ATOM 720 C C . ILE A 1 86 ? 23.501 7.710 -20.010 1.00 86.62 86 ILE A C 1
ATOM 722 O O . ILE A 1 86 ? 23.934 8.738 -19.488 1.00 86.62 86 ILE A O 1
ATOM 726 N N . ASN A 1 87 ? 22.932 7.713 -21.213 1.00 87.25 87 ASN A N 1
ATOM 727 C CA . ASN A 1 87 ? 22.791 8.910 -22.025 1.00 87.25 87 ASN A CA 1
ATOM 728 C C . ASN A 1 87 ? 21.982 9.997 -21.282 1.00 87.25 87 ASN A C 1
ATOM 730 O O . ASN A 1 87 ? 20.861 9.750 -20.836 1.00 87.25 87 ASN A O 1
ATOM 734 N N . LYS A 1 88 ? 22.514 11.227 -21.208 1.00 88.56 88 LYS A N 1
ATOM 735 C CA . LYS A 1 88 ? 21.868 12.357 -20.511 1.00 88.56 88 LYS A CA 1
ATOM 736 C C . LYS A 1 88 ? 20.468 12.691 -21.045 1.00 88.56 88 LYS A C 1
ATOM 738 O O . LYS A 1 88 ? 19.609 13.098 -20.268 1.00 88.56 88 LYS A O 1
ATOM 743 N N . VAL A 1 89 ? 20.219 12.504 -22.343 1.00 89.94 89 VAL A N 1
ATOM 744 C CA . VAL A 1 89 ? 18.894 12.683 -22.962 1.00 89.94 89 VAL A CA 1
ATOM 745 C C . VAL A 1 89 ? 17.928 11.609 -22.472 1.00 89.94 89 VAL A C 1
ATOM 747 O O . VAL A 1 89 ? 16.802 11.937 -22.111 1.00 89.94 89 VAL A O 1
ATOM 750 N N . ALA A 1 90 ? 18.368 10.350 -22.383 1.00 88.25 90 ALA A N 1
ATOM 751 C CA . ALA A 1 90 ? 17.552 9.275 -21.815 1.00 88.25 90 ALA A CA 1
ATOM 752 C C . ALA A 1 90 ? 17.222 9.558 -20.342 1.00 88.25 90 ALA A C 1
ATOM 754 O O . ALA A 1 90 ? 16.060 9.487 -19.951 1.00 88.25 90 ALA A O 1
ATOM 755 N N . THR A 1 91 ? 18.209 9.990 -19.551 1.00 89.75 91 THR A N 1
ATOM 756 C CA . THR A 1 91 ? 17.995 10.431 -18.164 1.00 89.75 91 THR A CA 1
ATOM 757 C C . THR A 1 91 ? 16.978 11.569 -18.079 1.00 89.75 91 THR A C 1
ATOM 759 O O . THR A 1 91 ? 16.091 11.535 -17.229 1.00 89.75 91 THR A O 1
ATOM 762 N N . LYS A 1 92 ? 17.064 12.563 -18.973 1.00 90.56 92 LYS A N 1
ATOM 763 C CA . LYS A 1 92 ? 16.104 13.672 -19.037 1.00 90.56 92 LYS A CA 1
ATOM 764 C C . LYS A 1 92 ? 14.693 13.174 -19.354 1.00 90.56 92 LYS A C 1
ATOM 766 O O . LYS A 1 92 ? 13.759 13.547 -18.657 1.00 90.56 92 LYS A O 1
ATOM 771 N N . VAL A 1 93 ? 14.538 12.283 -20.334 1.00 90.19 93 VAL A N 1
ATOM 772 C CA . VAL A 1 93 ? 13.242 11.675 -20.683 1.00 90.19 93 VAL A CA 1
ATOM 773 C C . VAL A 1 93 ? 12.653 10.900 -19.505 1.00 90.19 93 VAL A C 1
ATOM 775 O O . VAL A 1 93 ? 11.486 11.098 -19.183 1.00 90.19 93 VAL A O 1
ATOM 778 N N . ILE A 1 94 ? 13.451 10.075 -18.828 1.00 91.25 94 ILE A N 1
ATOM 779 C CA . ILE A 1 94 ? 13.023 9.315 -17.646 1.00 91.25 94 ILE A CA 1
ATOM 780 C C . ILE A 1 94 ? 12.540 10.261 -16.535 1.00 91.25 94 ILE A C 1
ATOM 782 O O . ILE A 1 94 ? 11.483 10.052 -15.943 1.00 91.25 94 ILE A O 1
ATOM 786 N N . LYS A 1 95 ? 13.274 11.347 -16.271 1.00 88.94 95 LYS A N 1
ATOM 787 C CA . LYS A 1 95 ? 12.885 12.330 -15.250 1.00 88.94 95 LYS A CA 1
ATOM 788 C C . LYS A 1 95 ? 11.659 13.149 -15.651 1.00 88.94 95 LYS A C 1
ATOM 790 O O . LYS A 1 95 ? 10.810 13.419 -14.808 1.00 88.94 95 LYS A O 1
ATOM 795 N N . GLU A 1 96 ? 11.566 13.598 -16.894 1.00 88.25 96 GLU A N 1
ATOM 796 C CA . GLU A 1 96 ? 10.535 14.552 -17.313 1.00 88.25 96 GLU A CA 1
ATOM 797 C C . GLU A 1 96 ? 9.250 13.873 -17.779 1.00 88.25 96 GLU A C 1
ATOM 799 O O . GLU A 1 96 ? 8.176 14.302 -17.374 1.00 88.25 96 GLU A O 1
ATOM 804 N N . LYS A 1 97 ? 9.350 12.814 -18.593 1.00 85.69 97 LYS A N 1
ATOM 805 C CA . LYS A 1 97 ? 8.187 12.121 -19.171 1.00 85.69 97 LYS A CA 1
ATOM 806 C C . LYS A 1 97 ? 7.668 10.982 -18.308 1.00 85.69 97 LYS A C 1
ATOM 808 O O . LYS A 1 97 ? 6.473 10.731 -18.314 1.00 85.69 97 LYS A O 1
ATOM 813 N N . TRP A 1 98 ? 8.552 10.270 -17.611 1.00 87.12 98 TRP A N 1
ATOM 814 C CA . TRP A 1 98 ? 8.145 9.196 -16.692 1.00 87.12 98 TRP A CA 1
ATOM 815 C C . TRP A 1 98 ? 8.114 9.660 -15.239 1.00 87.12 98 TRP A C 1
ATOM 817 O O . TRP A 1 98 ? 7.934 8.850 -14.338 1.00 87.12 98 TRP A O 1
ATOM 827 N N . HIS A 1 99 ? 8.300 10.966 -15.016 1.00 84.81 99 HIS A N 1
ATOM 828 C CA . HIS A 1 99 ? 8.206 11.609 -13.710 1.00 84.81 99 HIS A CA 1
ATOM 829 C C . HIS A 1 99 ? 9.054 10.932 -12.623 1.00 84.81 99 HIS A C 1
ATOM 831 O O . HIS A 1 99 ? 8.695 10.951 -11.451 1.00 84.81 99 HIS A O 1
ATOM 837 N N . PHE A 1 100 ? 10.220 10.381 -12.987 1.00 87.19 100 PHE A N 1
ATOM 838 C CA . PHE A 1 100 ? 11.136 9.803 -12.009 1.00 87.19 100 PHE A CA 1
ATOM 839 C C . PHE A 1 100 ? 11.635 10.883 -11.034 1.00 87.19 100 PHE A C 1
ATOM 841 O O . PHE A 1 100 ? 12.241 11.886 -11.439 1.00 87.19 100 PHE A O 1
ATOM 848 N N . ARG A 1 101 ? 11.371 10.678 -9.740 1.00 83.56 101 ARG A N 1
ATOM 849 C CA . ARG A 1 101 ? 11.698 11.594 -8.632 1.00 83.56 101 ARG A CA 1
ATOM 850 C C . ARG A 1 101 ? 12.340 10.838 -7.466 1.00 83.56 101 ARG A C 1
ATOM 852 O O . ARG A 1 101 ? 11.910 10.982 -6.332 1.00 83.56 101 ARG A O 1
ATOM 859 N N . GLN A 1 102 ? 13.362 10.028 -7.765 1.00 80.44 102 GLN A N 1
ATOM 860 C CA . GLN A 1 102 ? 14.085 9.208 -6.774 1.00 80.44 102 GLN A CA 1
ATOM 861 C C . GLN A 1 102 ? 13.227 8.110 -6.109 1.00 80.44 102 GLN A C 1
ATOM 863 O O . GLN A 1 102 ? 13.614 7.539 -5.095 1.00 80.44 102 GLN A O 1
ATOM 868 N N . GLU A 1 103 ? 12.083 7.776 -6.707 1.00 83.62 103 GLU A N 1
ATOM 869 C CA . GLU A 1 103 ? 11.316 6.575 -6.390 1.00 83.62 103 GLU A CA 1
ATOM 870 C C . GLU A 1 103 ? 11.529 5.545 -7.501 1.00 83.62 103 GLU A C 1
ATOM 872 O O . GLU A 1 103 ? 11.517 5.893 -8.683 1.00 83.62 103 GLU A O 1
ATOM 877 N N . THR A 1 104 ? 11.732 4.277 -7.133 1.00 91.00 104 THR A N 1
ATOM 878 C CA . THR A 1 104 ? 11.840 3.182 -8.107 1.00 91.00 104 THR A CA 1
ATOM 879 C C . THR A 1 104 ? 10.597 3.137 -8.993 1.00 91.00 104 THR A C 1
ATOM 881 O O . THR A 1 104 ? 9.486 3.094 -8.475 1.00 91.00 104 THR A O 1
ATOM 884 N N . ILE A 1 105 ? 10.785 3.067 -10.311 1.00 93.25 105 ILE A N 1
ATOM 885 C CA . ILE A 1 105 ? 9.712 2.835 -11.286 1.00 93.25 105 ILE A CA 1
ATOM 886 C C . ILE A 1 105 ? 10.019 1.587 -12.117 1.00 93.25 105 ILE A C 1
ATOM 888 O O . ILE A 1 105 ? 11.181 1.241 -12.343 1.00 93.25 105 ILE A O 1
ATOM 892 N N . LEU A 1 106 ? 8.974 0.909 -12.583 1.00 95.69 106 LEU A N 1
ATOM 893 C CA . LEU A 1 106 ? 9.081 -0.273 -13.437 1.00 95.69 106 LEU A CA 1
ATOM 894 C C . LEU A 1 106 ? 8.240 -0.061 -14.695 1.00 95.69 106 LEU A C 1
ATOM 896 O O . LEU A 1 106 ? 7.038 -0.312 -14.692 1.00 95.69 106 LEU A O 1
ATOM 900 N N . VAL A 1 107 ? 8.861 0.415 -15.770 1.00 96.38 107 VAL A N 1
ATOM 901 C CA . VAL A 1 107 ? 8.165 0.708 -17.033 1.00 96.38 107 VAL A CA 1
ATOM 902 C C . VAL A 1 107 ? 8.179 -0.530 -17.917 1.00 96.38 107 VAL A C 1
ATOM 904 O O . VAL A 1 107 ? 9.218 -1.170 -18.054 1.00 96.38 107 VAL A O 1
ATOM 907 N N . VAL A 1 108 ? 7.056 -0.870 -18.547 1.00 97.06 108 VAL A N 1
ATOM 908 C CA . VAL A 1 108 ? 6.985 -2.021 -19.460 1.00 97.06 108 VAL A CA 1
ATOM 909 C C . VAL A 1 108 ? 6.868 -1.542 -20.891 1.00 97.06 108 VAL A C 1
ATOM 911 O O . VAL A 1 108 ? 5.929 -0.828 -21.241 1.00 97.06 108 VAL A O 1
ATOM 914 N N . LEU A 1 109 ? 7.836 -1.942 -21.712 1.00 97.06 109 LEU A N 1
ATOM 915 C CA . LEU A 1 109 ? 7.843 -1.716 -23.149 1.00 97.06 109 LEU A CA 1
ATOM 916 C C . LEU A 1 109 ? 7.423 -2.990 -23.876 1.00 97.06 109 LEU A C 1
ATOM 918 O O . LEU A 1 109 ? 7.977 -4.053 -23.604 1.00 97.06 109 LEU A O 1
ATOM 922 N N . GLY A 1 110 ? 6.503 -2.874 -24.827 1.00 96.31 110 GLY A N 1
ATOM 923 C CA . GLY A 1 110 ? 6.134 -3.964 -25.726 1.00 96.31 110 GLY A CA 1
ATOM 924 C C . GLY A 1 110 ? 7.173 -4.207 -26.835 1.00 96.31 110 GLY A C 1
ATOM 925 O O . GLY A 1 110 ? 8.124 -3.431 -26.986 1.00 96.31 110 GLY A O 1
ATOM 926 N N . PRO A 1 111 ? 6.971 -5.222 -27.697 1.00 94.50 111 PRO A N 1
ATOM 927 C CA . PRO A 1 111 ? 7.917 -5.624 -28.749 1.00 94.50 111 PRO A CA 1
ATOM 928 C C . PRO A 1 111 ? 8.277 -4.527 -29.761 1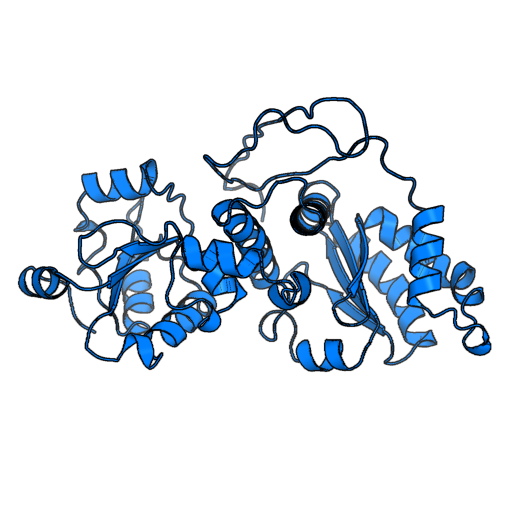.00 94.50 111 PRO A C 1
ATOM 930 O O . PRO A 1 111 ? 9.320 -4.599 -30.414 1.00 94.50 111 PRO A O 1
ATOM 933 N N . GLN A 1 112 ? 7.412 -3.522 -29.917 1.00 93.38 112 GLN A N 1
ATOM 934 C CA . GLN A 1 112 ? 7.600 -2.367 -30.800 1.00 93.38 112 GLN A CA 1
ATOM 935 C C . GLN A 1 112 ? 8.223 -1.156 -30.081 1.00 93.38 112 GLN A C 1
ATOM 937 O O . GLN A 1 112 ? 8.311 -0.081 -30.668 1.00 93.38 112 GLN A O 1
ATOM 942 N N . GLY A 1 113 ? 8.616 -1.299 -28.810 1.00 91.25 113 GLY A N 1
ATOM 943 C CA . GLY A 1 113 ? 9.177 -0.221 -27.991 1.00 91.25 113 GLY A CA 1
ATOM 944 C C . GLY A 1 113 ? 8.148 0.791 -27.476 1.00 91.25 113 GLY A C 1
ATOM 945 O O . GLY A 1 113 ? 8.528 1.840 -26.960 1.00 91.25 113 GLY A O 1
ATOM 946 N N . LYS A 1 114 ? 6.847 0.505 -27.616 1.00 94.44 114 LYS A N 1
ATOM 947 C CA . LYS A 1 114 ? 5.768 1.316 -27.031 1.00 94.4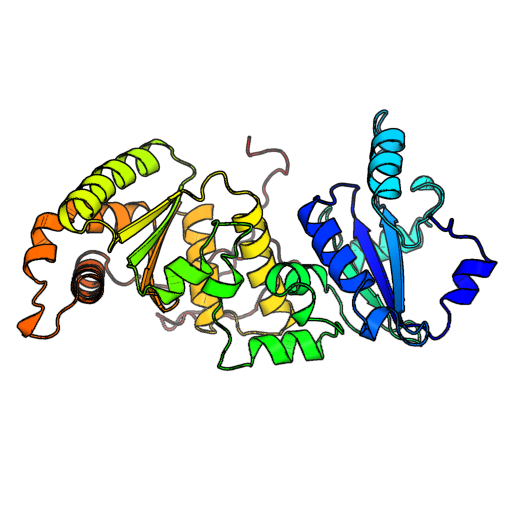4 114 LYS A CA 1
ATOM 948 C C . LYS A 1 114 ? 5.599 0.980 -25.553 1.00 94.44 114 LYS A C 1
ATOM 950 O O . LYS A 1 114 ? 5.752 -0.176 -25.177 1.00 94.44 114 LYS A O 1
ATOM 955 N N . VAL A 1 115 ? 5.253 1.973 -24.739 1.00 95.19 115 VAL A N 1
ATOM 956 C CA . VAL A 1 115 ? 4.918 1.761 -23.324 1.00 95.19 115 VAL A CA 1
ATOM 957 C C . VAL A 1 115 ? 3.574 1.033 -23.235 1.00 95.19 115 VAL A C 1
ATOM 959 O O . VAL A 1 115 ? 2.577 1.531 -23.750 1.00 95.19 115 VAL A O 1
ATOM 962 N N . GLU A 1 116 ? 3.563 -0.140 -22.604 1.00 95.94 116 GLU A N 1
ATOM 963 C CA . GLU A 1 116 ? 2.357 -0.931 -22.311 1.00 95.94 116 GLU A CA 1
ATOM 964 C C . GLU A 1 116 ? 1.905 -0.792 -20.851 1.00 95.94 116 GLU A C 1
ATOM 966 O O . GLU A 1 116 ? 0.723 -0.962 -20.549 1.00 95.94 116 GLU A O 1
ATOM 971 N N . CYS A 1 117 ? 2.837 -0.481 -19.944 1.00 95.81 117 CYS A N 1
ATOM 972 C CA . CYS A 1 117 ? 2.558 -0.158 -18.547 1.00 95.81 117 CYS A CA 1
ATOM 973 C C . CYS A 1 117 ? 3.470 0.985 -18.104 1.00 95.81 117 CYS A C 1
ATOM 975 O O . CYS A 1 117 ? 4.698 0.848 -18.162 1.00 95.81 117 CYS A O 1
ATOM 977 N N . HIS A 1 118 ? 2.882 2.093 -17.653 1.00 91.88 118 HIS A N 1
ATOM 978 C CA . HIS A 1 118 ? 3.653 3.279 -17.276 1.00 91.88 118 HIS A CA 1
ATOM 979 C C . HIS A 1 118 ? 4.451 3.071 -15.990 1.00 91.88 118 HIS A C 1
ATOM 981 O O . HIS A 1 118 ? 5.596 3.510 -15.914 1.00 91.88 118 HIS A O 1
ATOM 987 N N . ASN A 1 119 ? 3.882 2.385 -14.995 1.00 93.25 119 ASN A N 1
ATOM 988 C CA . ASN A 1 119 ? 4.619 2.030 -13.789 1.00 93.25 119 ASN A CA 1
ATOM 989 C C . ASN A 1 119 ? 4.065 0.777 -13.090 1.00 93.25 119 ASN A C 1
ATOM 991 O O . ASN A 1 119 ? 3.218 0.831 -12.204 1.00 93.25 119 ASN A O 1
ATOM 995 N N . ALA A 1 120 ? 4.599 -0.386 -13.439 1.00 95.75 120 ALA A N 1
ATOM 996 C CA . ALA A 1 120 ? 4.204 -1.657 -12.853 1.00 95.75 120 ALA A CA 1
ATOM 997 C C . ALA A 1 120 ? 4.653 -1.837 -11.391 1.00 95.75 120 ALA A C 1
ATOM 999 O O . ALA A 1 120 ? 4.180 -2.770 -10.741 1.00 95.75 120 ALA A O 1
ATOM 1000 N N . ILE A 1 121 ? 5.543 -0.998 -10.840 1.00 94.75 121 ILE A N 1
ATOM 1001 C CA . ILE A 1 121 ? 6.118 -1.247 -9.505 1.00 94.75 121 ILE A CA 1
ATOM 1002 C C . ILE A 1 121 ? 5.043 -1.234 -8.417 1.00 94.75 121 ILE A C 1
ATOM 1004 O O . ILE A 1 121 ? 5.074 -2.052 -7.503 1.00 94.75 121 ILE A O 1
ATOM 1008 N N . HIS A 1 122 ? 4.050 -0.354 -8.549 1.00 94.00 122 HIS A N 1
ATOM 1009 C CA . HIS A 1 122 ? 3.024 -0.159 -7.537 1.00 94.00 122 HIS A CA 1
ATOM 1010 C C . HIS A 1 122 ? 2.065 -1.347 -7.482 1.00 94.00 122 HIS A C 1
ATOM 1012 O O . HIS A 1 122 ? 1.856 -1.928 -6.417 1.00 94.00 122 HIS A O 1
ATOM 1018 N N . VAL A 1 123 ? 1.550 -1.786 -8.637 1.00 94.38 123 VAL A N 1
ATOM 1019 C CA . VAL A 1 123 ? 0.719 -2.997 -8.704 1.00 94.38 123 VAL A CA 1
ATOM 1020 C C . VAL A 1 123 ? 1.517 -4.250 -8.321 1.00 94.38 123 VAL A C 1
ATOM 1022 O O . VAL A 1 123 ? 0.974 -5.139 -7.669 1.00 94.38 123 VAL A O 1
ATOM 1025 N N . SER A 1 124 ? 2.817 -4.293 -8.641 1.00 94.38 124 SER A N 1
ATOM 1026 C CA . SER A 1 124 ? 3.717 -5.386 -8.250 1.00 94.38 124 SER A CA 1
ATOM 1027 C C . SER A 1 124 ? 3.918 -5.438 -6.740 1.00 94.38 124 SER A C 1
ATOM 1029 O O . SER A 1 124 ? 3.889 -6.515 -6.156 1.00 94.38 124 SER A O 1
ATOM 1031 N N . ARG A 1 125 ? 4.069 -4.289 -6.071 1.00 94.06 125 ARG A N 1
ATOM 1032 C CA . ARG A 1 125 ? 4.099 -4.235 -4.606 1.00 94.06 125 ARG A CA 1
ATOM 1033 C C . ARG A 1 125 ? 2.800 -4.782 -4.035 1.00 94.06 125 ARG A C 1
ATOM 1035 O O . ARG A 1 125 ? 2.857 -5.582 -3.111 1.00 94.06 125 ARG A O 1
ATOM 1042 N N . MET A 1 126 ? 1.645 -4.454 -4.611 1.00 91.94 126 MET A N 1
ATOM 1043 C CA . MET A 1 126 ? 0.373 -4.934 -4.069 1.00 91.94 126 MET A CA 1
ATOM 1044 C C . MET A 1 126 ? 0.132 -6.432 -4.280 1.00 91.94 126 MET A C 1
ATOM 1046 O O . MET A 1 126 ? -0.198 -7.124 -3.320 1.00 91.94 126 MET A O 1
ATOM 1050 N N . LEU A 1 127 ? 0.318 -6.930 -5.503 1.00 90.81 127 LEU A N 1
ATOM 1051 C CA . LEU A 1 127 ? -0.132 -8.264 -5.932 1.00 90.81 127 LEU A CA 1
ATOM 1052 C C . LEU A 1 127 ? 1.007 -9.220 -6.308 1.00 90.81 127 LEU A C 1
ATOM 1054 O O . LEU A 1 127 ? 0.765 -10.375 -6.668 1.00 90.81 127 LEU A O 1
ATOM 1058 N N . GLY A 1 128 ? 2.255 -8.759 -6.244 1.00 90.75 128 GLY A N 1
ATOM 1059 C CA . GLY A 1 128 ? 3.425 -9.535 -6.633 1.00 90.75 128 GLY A CA 1
ATOM 1060 C C . GLY A 1 128 ? 3.303 -10.064 -8.060 1.00 90.75 128 GLY A C 1
ATOM 1061 O O . GLY A 1 128 ? 2.943 -9.344 -8.993 1.00 90.75 128 GLY A O 1
ATOM 1062 N N . ILE A 1 129 ? 3.562 -11.362 -8.209 1.00 90.81 129 ILE A N 1
ATOM 1063 C CA . ILE A 1 129 ? 3.492 -12.076 -9.488 1.00 90.81 129 ILE A CA 1
ATOM 1064 C C . ILE A 1 129 ? 2.076 -12.162 -10.072 1.00 90.81 129 ILE A C 1
ATOM 1066 O O . ILE A 1 129 ? 1.937 -12.358 -11.275 1.00 90.81 129 ILE A O 1
ATOM 1070 N N . GLN A 1 130 ? 1.018 -11.992 -9.268 1.00 89.69 130 GLN A N 1
ATOM 1071 C CA . GLN A 1 130 ? -0.358 -12.134 -9.764 1.00 89.69 130 GLN A CA 1
ATOM 1072 C C . GLN A 1 130 ? -0.784 -11.003 -10.704 1.00 89.69 130 GLN A C 1
ATOM 1074 O O . GLN A 1 130 ? -1.739 -11.163 -11.459 1.00 89.69 130 GLN A O 1
ATOM 1079 N N . ALA A 1 131 ? -0.072 -9.876 -10.684 1.00 91.56 131 ALA A N 1
ATOM 1080 C CA . ALA A 1 131 ? -0.297 -8.778 -11.616 1.00 91.56 131 ALA A CA 1
ATOM 1081 C C . ALA A 1 131 ? 0.446 -8.949 -12.957 1.00 91.56 131 ALA A C 1
ATOM 1083 O O . ALA A 1 131 ? 0.285 -8.118 -13.848 1.00 91.56 131 ALA A O 1
ATOM 1084 N N . PHE A 1 132 ? 1.244 -10.012 -13.125 1.00 94.25 132 PHE A N 1
ATOM 1085 C CA . PHE A 1 132 ? 1.941 -10.309 -14.376 1.00 94.25 132 PHE A CA 1
ATOM 1086 C C . PHE A 1 132 ? 1.038 -11.090 -15.364 1.00 94.25 132 PHE A C 1
ATOM 1088 O O . PHE A 1 132 ? 0.382 -12.056 -14.960 1.00 94.25 132 PHE A O 1
ATOM 1095 N N . PRO A 1 133 ? 1.035 -10.769 -16.677 1.00 94.81 133 PRO A N 1
ATOM 1096 C CA . PRO A 1 133 ? 1.836 -9.749 -17.358 1.00 94.81 133 PRO A CA 1
ATOM 1097 C C . PRO A 1 133 ? 1.317 -8.327 -17.124 1.00 94.81 133 PRO A C 1
ATOM 1099 O O . PRO A 1 133 ? 0.114 -8.086 -17.109 1.00 94.81 133 PRO A O 1
ATOM 1102 N N . PHE A 1 134 ? 2.240 -7.377 -16.977 1.00 95.75 134 PHE A N 1
ATOM 1103 C CA . PHE A 1 134 ? 1.891 -5.997 -16.655 1.00 95.75 134 PHE A CA 1
ATOM 1104 C C . PHE A 1 134 ? 1.478 -5.204 -17.896 1.00 95.75 134 PHE A C 1
ATOM 1106 O O . PHE A 1 134 ? 2.246 -5.082 -18.847 1.00 95.75 134 PHE A O 1
ATOM 1113 N N . SER A 1 135 ? 0.301 -4.592 -17.834 1.00 95.75 135 SER A N 1
ATOM 1114 C CA . SER A 1 135 ? -0.155 -3.543 -18.748 1.00 95.75 135 SER A CA 1
ATOM 1115 C C . SER A 1 135 ? -1.100 -2.601 -18.007 1.00 95.75 135 SER A C 1
ATOM 1117 O O . SER A 1 135 ? -1.707 -3.002 -17.010 1.00 95.75 135 SER A O 1
ATOM 1119 N N . ASP A 1 136 ? -1.285 -1.377 -18.500 1.00 94.38 136 ASP A N 1
ATOM 1120 C CA . ASP A 1 136 ? -2.259 -0.446 -17.909 1.00 94.38 136 ASP A CA 1
ATOM 1121 C C . ASP A 1 136 ? -3.683 -1.035 -17.927 1.00 94.38 136 ASP A C 1
ATOM 1123 O O . ASP A 1 136 ? -4.454 -0.860 -16.983 1.00 94.38 136 ASP A O 1
ATOM 1127 N N . SER A 1 137 ? -4.015 -1.828 -18.954 1.00 94.50 137 SER A N 1
ATOM 1128 C CA . SER A 1 137 ? -5.286 -2.558 -19.023 1.00 94.50 137 SER A CA 1
ATOM 1129 C C . SER A 1 137 ? -5.418 -3.603 -17.915 1.00 94.50 137 SER A C 1
ATOM 1131 O O . SER A 1 137 ? -6.508 -3.771 -17.367 1.00 94.50 137 SER A O 1
ATOM 1133 N N . VAL A 1 138 ? -4.340 -4.318 -17.577 1.00 94.88 138 VAL A N 1
ATOM 1134 C CA . VAL A 1 138 ? -4.339 -5.287 -16.471 1.00 94.88 138 VAL A CA 1
ATOM 1135 C C . VAL A 1 138 ? -4.493 -4.563 -15.137 1.00 94.88 138 VAL A C 1
ATOM 1137 O O . VAL A 1 138 ? -5.335 -4.969 -14.340 1.00 94.88 138 VAL A O 1
ATOM 1140 N N . VAL A 1 139 ? -3.775 -3.454 -14.924 1.00 94.19 139 VAL A N 1
ATOM 1141 C CA . VAL A 1 139 ? -3.916 -2.616 -13.719 1.00 94.19 139 VAL A CA 1
ATOM 1142 C C . VAL A 1 139 ? -5.356 -2.115 -13.569 1.00 94.19 139 VAL A C 1
ATOM 1144 O O . VAL A 1 139 ? -5.951 -2.270 -12.505 1.00 94.19 139 VAL A O 1
ATOM 1147 N N . SER A 1 140 ? -5.968 -1.611 -14.646 1.00 93.50 140 SER A N 1
ATOM 1148 C CA . SER A 1 140 ? -7.371 -1.178 -14.620 1.00 93.50 140 SER A CA 1
ATOM 1149 C C . SER A 1 140 ? -8.345 -2.338 -14.384 1.00 93.50 140 SER A C 1
ATOM 1151 O O . SER A 1 140 ? -9.309 -2.194 -13.638 1.00 93.50 140 SER A O 1
ATOM 1153 N N . THR A 1 141 ? -8.094 -3.511 -14.974 1.00 94.44 141 THR A N 1
ATOM 1154 C CA . THR A 1 141 ? -8.942 -4.700 -14.779 1.00 94.44 141 THR A CA 1
ATOM 1155 C C . THR A 1 141 ? -8.898 -5.184 -13.338 1.00 94.44 141 THR A C 1
ATOM 1157 O O . THR A 1 141 ? -9.942 -5.525 -12.791 1.00 94.44 141 THR A O 1
ATOM 1160 N N . ILE A 1 142 ? -7.711 -5.181 -12.721 1.00 93.12 142 ILE A N 1
ATOM 1161 C CA . ILE A 1 142 ? -7.512 -5.516 -11.311 1.00 93.12 142 ILE A CA 1
ATOM 1162 C C . ILE A 1 142 ? -8.452 -4.659 -10.467 1.00 93.12 142 ILE A C 1
ATOM 1164 O O . ILE A 1 142 ? -9.374 -5.206 -9.884 1.00 93.12 142 ILE A O 1
ATOM 1168 N N . TRP A 1 143 ? -8.334 -3.332 -10.495 1.00 92.19 143 TRP A N 1
ATOM 1169 C CA . TRP A 1 143 ? -9.144 -2.464 -9.630 1.00 92.19 143 TRP A CA 1
ATOM 1170 C C . TRP A 1 143 ? -10.658 -2.485 -9.901 1.00 92.19 143 TRP A C 1
ATOM 1172 O O . TRP A 1 143 ? -11.429 -2.049 -9.054 1.00 92.19 143 TRP A O 1
ATOM 1182 N N . ARG A 1 144 ? -11.109 -3.025 -11.041 1.00 90.56 144 ARG A N 1
ATOM 1183 C CA . ARG A 1 144 ? -12.541 -3.212 -11.354 1.00 90.56 144 ARG A CA 1
ATOM 1184 C C . ARG A 1 144 ? -13.108 -4.552 -10.880 1.00 90.56 144 ARG A C 1
ATOM 1186 O O . ARG A 1 144 ? -14.308 -4.799 -11.023 1.00 90.56 144 ARG A O 1
ATOM 1193 N N . ARG A 1 145 ? -12.271 -5.446 -10.355 1.00 90.19 145 ARG A N 1
ATOM 1194 C CA . ARG A 1 145 ? -12.704 -6.736 -9.820 1.00 90.19 145 ARG A CA 1
ATOM 1195 C C . ARG A 1 145 ? -13.478 -6.555 -8.517 1.00 90.19 145 ARG A C 1
ATOM 1197 O O . ARG A 1 145 ? -13.055 -5.832 -7.624 1.00 90.19 145 ARG A O 1
ATOM 1204 N N . ARG A 1 146 ? -14.592 -7.279 -8.386 1.00 86.31 146 ARG A N 1
ATOM 1205 C CA . ARG A 1 146 ? -15.446 -7.236 -7.186 1.00 86.31 146 ARG A CA 1
ATOM 1206 C C . ARG A 1 146 ? -14.860 -7.971 -5.984 1.00 86.31 146 ARG A C 1
ATOM 1208 O O . ARG A 1 146 ? -15.283 -7.717 -4.866 1.00 86.31 146 ARG A O 1
ATOM 1215 N N . ASP A 1 147 ? -13.942 -8.902 -6.218 1.00 86.19 147 ASP A N 1
ATOM 1216 C CA . ASP A 1 147 ? -13.302 -9.710 -5.181 1.00 86.19 147 ASP A CA 1
ATOM 1217 C C . ASP A 1 147 ? -12.031 -9.063 -4.616 1.00 86.19 147 ASP A C 1
ATOM 1219 O O . ASP A 1 147 ? -11.368 -9.651 -3.766 1.00 86.19 147 ASP A O 1
ATOM 1223 N N . ILE A 1 148 ? -11.681 -7.852 -5.066 1.00 86.44 148 ILE A N 1
ATOM 1224 C CA . ILE A 1 148 ? -10.565 -7.115 -4.485 1.00 86.44 148 ILE A CA 1
ATOM 1225 C C . ILE A 1 148 ? -10.963 -6.493 -3.158 1.00 86.44 148 ILE A C 1
ATOM 1227 O O . ILE A 1 148 ? -11.933 -5.746 -3.051 1.00 86.44 148 ILE A O 1
ATOM 1231 N N . ASN A 1 149 ? -10.120 -6.743 -2.163 1.00 91.31 149 ASN A N 1
ATOM 1232 C CA . ASN A 1 149 ? -10.165 -6.086 -0.878 1.00 91.31 149 ASN A CA 1
ATOM 1233 C C . ASN A 1 149 ? -8.873 -5.275 -0.676 1.00 91.31 149 ASN A C 1
ATOM 1235 O O . ASN A 1 149 ? -7.774 -5.830 -0.614 1.00 91.31 149 ASN A O 1
ATOM 1239 N N . TRP A 1 150 ? -9.000 -3.948 -0.585 1.00 92.50 150 TRP A N 1
ATOM 1240 C CA . TRP A 1 150 ? -7.844 -3.054 -0.462 1.00 92.50 150 TRP A CA 1
ATOM 1241 C C . TRP A 1 150 ? -7.064 -3.273 0.842 1.00 92.50 150 TRP A C 1
ATOM 1243 O O . TRP A 1 150 ? -5.851 -3.073 0.859 1.00 92.50 150 TRP A O 1
ATOM 1253 N N . PHE A 1 151 ? -7.731 -3.708 1.917 1.00 94.25 151 PHE A N 1
ATOM 1254 C CA . PHE A 1 151 ? -7.090 -4.007 3.194 1.00 94.25 151 PHE A CA 1
ATOM 1255 C C . PHE A 1 151 ? -6.204 -5.250 3.080 1.00 94.25 151 PHE A C 1
ATOM 1257 O O . PHE A 1 151 ? -5.033 -5.181 3.439 1.00 94.25 151 PHE A O 1
ATOM 1264 N N . GLU A 1 152 ? -6.699 -6.341 2.489 1.00 92.81 152 GLU A N 1
ATOM 1265 C CA . GLU A 1 152 ? -5.889 -7.543 2.215 1.00 92.81 152 GLU A CA 1
ATOM 1266 C C . GLU A 1 152 ? -4.719 -7.249 1.270 1.00 92.81 152 GLU A C 1
ATOM 1268 O O . GLU A 1 152 ? -3.623 -7.790 1.424 1.00 92.81 152 GLU A O 1
ATOM 1273 N N . MET A 1 153 ? -4.918 -6.342 0.310 1.00 91.44 153 MET A N 1
ATOM 1274 C CA . MET A 1 153 ? -3.817 -5.847 -0.509 1.00 91.44 153 MET A CA 1
ATOM 1275 C C . MET A 1 153 ? -2.823 -5.051 0.335 1.00 91.44 153 MET A C 1
ATOM 1277 O O . MET A 1 153 ? -1.624 -5.182 0.132 1.00 91.44 153 MET A O 1
ATOM 1281 N N . LEU A 1 154 ? -3.263 -4.230 1.282 1.00 93.19 154 LEU A N 1
ATOM 1282 C CA . LEU A 1 154 ? -2.374 -3.384 2.069 1.00 93.19 154 LEU A CA 1
ATOM 1283 C C . LEU A 1 154 ? -1.542 -4.180 3.084 1.00 93.19 154 LEU A C 1
ATOM 1285 O O . LEU A 1 154 ? -0.333 -3.958 3.174 1.00 93.19 154 LEU A O 1
ATOM 1289 N N . VAL A 1 155 ? -2.152 -5.128 3.799 1.00 93.06 155 VAL A N 1
ATOM 1290 C CA . VAL A 1 155 ? -1.496 -5.920 4.848 1.00 93.06 155 VAL A CA 1
ATOM 1291 C C . VAL A 1 155 ? -1.297 -7.374 4.422 1.00 93.06 155 VAL A C 1
ATOM 1293 O O . VAL A 1 155 ? -2.223 -8.174 4.398 1.00 93.06 155 VAL A O 1
ATOM 1296 N N . ASN A 1 156 ? -0.051 -7.734 4.108 1.00 90.56 156 ASN A N 1
ATOM 1297 C CA . ASN A 1 156 ? 0.358 -9.115 3.838 1.00 90.56 156 ASN A CA 1
ATOM 1298 C C . ASN A 1 156 ? 1.307 -9.637 4.931 1.00 90.56 156 ASN A C 1
ATOM 1300 O O . ASN A 1 156 ? 1.680 -8.894 5.839 1.00 90.56 156 ASN A O 1
ATOM 1304 N N . ASP A 1 157 ? 1.762 -10.885 4.804 1.00 91.88 157 ASP A N 1
ATOM 1305 C CA . ASP A 1 157 ? 2.671 -11.519 5.774 1.00 91.88 157 ASP A CA 1
ATOM 1306 C C . ASP A 1 157 ? 4.013 -10.801 5.966 1.00 91.88 157 ASP A C 1
ATOM 1308 O O . ASP A 1 157 ? 4.677 -10.988 6.983 1.00 91.88 157 ASP A O 1
ATOM 1312 N N . SER A 1 158 ? 4.431 -9.973 5.003 1.00 90.56 158 SER A N 1
ATOM 1313 C CA . SER A 1 158 ? 5.635 -9.144 5.141 1.00 90.56 158 SER A CA 1
ATOM 1314 C C . SER A 1 158 ? 5.395 -7.887 5.986 1.00 90.56 158 SER A C 1
ATOM 1316 O O . SER A 1 158 ? 6.356 -7.294 6.468 1.00 90.56 158 SER A O 1
ATOM 1318 N N . VAL A 1 159 ? 4.137 -7.465 6.144 1.00 94.62 159 VAL A N 1
ATOM 1319 C CA . VAL A 1 159 ? 3.726 -6.313 6.961 1.00 94.62 159 VAL A CA 1
ATOM 1320 C C . VAL A 1 159 ? 3.307 -6.770 8.355 1.00 94.62 159 VAL A C 1
ATOM 1322 O O . VAL A 1 159 ? 3.820 -6.260 9.347 1.00 94.62 159 VAL A O 1
ATOM 1325 N N . ILE A 1 160 ? 2.403 -7.747 8.430 1.00 95.75 160 ILE A N 1
ATOM 1326 C CA . ILE A 1 160 ? 1.949 -8.372 9.674 1.00 95.75 160 ILE A CA 1
ATOM 1327 C C . ILE A 1 160 ? 2.048 -9.888 9.478 1.00 95.75 160 ILE A C 1
ATOM 1329 O O . ILE A 1 160 ? 1.283 -10.441 8.689 1.00 95.75 160 ILE A O 1
ATOM 1333 N N . PRO A 1 161 ? 2.967 -10.582 10.168 1.00 95.38 161 PRO A N 1
ATOM 1334 C CA . PRO A 1 161 ? 3.101 -12.027 10.031 1.00 95.38 161 PRO A CA 1
ATOM 1335 C C . PRO A 1 161 ? 1.805 -12.764 10.390 1.00 95.38 161 PRO A C 1
ATOM 1337 O O . PRO A 1 161 ? 1.217 -12.495 11.439 1.00 95.38 161 PRO A O 1
ATOM 1340 N N . LYS A 1 162 ? 1.415 -13.746 9.566 1.00 95.31 162 LYS A N 1
ATOM 1341 C CA . LYS A 1 162 ? 0.212 -14.580 9.739 1.00 95.31 162 LYS A CA 1
ATOM 1342 C C . LYS A 1 162 ? -1.107 -13.810 9.616 1.00 95.31 162 LYS A C 1
ATOM 1344 O O . LYS A 1 162 ? -2.135 -14.205 10.174 1.00 95.31 162 LYS A O 1
ATOM 1349 N N . ILE A 1 163 ? -1.090 -12.669 8.925 1.00 95.69 163 ILE A N 1
ATOM 1350 C CA . ILE A 1 163 ? -2.298 -11.861 8.740 1.00 95.69 163 ILE A CA 1
ATOM 1351 C C . ILE A 1 163 ? -3.408 -12.605 7.976 1.00 95.69 163 ILE A C 1
ATOM 1353 O O . ILE A 1 163 ? -4.561 -12.445 8.378 1.00 95.69 163 ILE A O 1
ATOM 1357 N N . PRO A 1 164 ? -3.145 -13.479 6.977 1.00 95.06 164 PRO A N 1
ATOM 1358 C CA . PRO A 1 164 ? -4.212 -14.229 6.320 1.00 95.06 164 PRO A CA 1
ATOM 1359 C C . PRO A 1 164 ? -4.952 -15.172 7.276 1.00 95.06 164 PRO A C 1
ATOM 1361 O O . PRO A 1 164 ? -6.173 -15.295 7.183 1.00 95.06 164 PRO A O 1
ATOM 1364 N N . GLU A 1 165 ? -4.257 -15.830 8.211 1.00 96.31 165 GLU A N 1
ATOM 1365 C CA . GLU A 1 165 ? -4.902 -16.667 9.230 1.00 96.31 165 GLU A CA 1
ATOM 1366 C C . GLU A 1 165 ? -5.721 -15.827 10.212 1.00 96.31 165 GLU A C 1
ATOM 1368 O O . GLU A 1 165 ? -6.833 -16.212 10.576 1.00 96.31 165 GLU A O 1
ATOM 1373 N N . ILE A 1 166 ? -5.204 -14.661 10.611 1.00 96.69 166 ILE A N 1
ATOM 1374 C CA . ILE A 1 166 ? -5.909 -13.735 11.506 1.00 96.69 166 ILE A CA 1
ATOM 1375 C C . ILE A 1 166 ? -7.199 -13.230 10.849 1.00 96.69 166 ILE A C 1
ATOM 1377 O O . ILE A 1 166 ? -8.252 -13.264 11.487 1.00 96.69 166 ILE A O 1
ATOM 1381 N N . ILE A 1 167 ? -7.142 -12.830 9.576 1.00 95.88 167 ILE A N 1
ATOM 1382 C CA . ILE A 1 167 ? -8.313 -12.394 8.803 1.00 95.88 167 ILE A CA 1
ATOM 1383 C C . ILE A 1 167 ? -9.353 -13.517 8.737 1.00 95.88 167 ILE A C 1
ATOM 1385 O O . ILE A 1 167 ? -10.509 -13.295 9.087 1.00 95.88 167 ILE A O 1
ATOM 1389 N N . LYS A 1 168 ? -8.939 -14.741 8.380 1.00 96.12 168 LYS A N 1
ATOM 1390 C CA . LYS A 1 168 ? -9.830 -15.916 8.311 1.00 96.12 168 LYS A CA 1
ATOM 1391 C C . LYS A 1 168 ? -10.457 -16.288 9.652 1.00 96.12 168 LYS A C 1
ATOM 1393 O O . LYS A 1 168 ? -11.536 -16.867 9.674 1.00 96.12 168 LYS A O 1
ATOM 1398 N N . SER A 1 169 ? -9.784 -15.988 10.763 1.00 95.31 169 SER A N 1
ATOM 1399 C CA . SER A 1 169 ? -10.311 -16.247 12.106 1.00 95.31 169 SER A CA 1
ATOM 1400 C C . SER A 1 169 ? -11.406 -15.268 12.543 1.00 95.31 169 SER A C 1
ATOM 1402 O O . SER A 1 169 ? -11.894 -15.383 13.665 1.00 95.31 169 SER A O 1
ATOM 1404 N N . GLU A 1 170 ? -11.788 -14.310 11.685 1.00 93.88 170 GLU A N 1
ATOM 1405 C CA . GLU A 1 170 ? -12.832 -13.316 11.961 1.00 93.88 170 GLU A CA 1
ATOM 1406 C C . GLU A 1 170 ? -12.576 -12.563 13.277 1.00 93.88 170 GLU A C 1
ATOM 1408 O O . GLU A 1 170 ? -13.495 -12.217 14.020 1.00 93.88 170 GLU A O 1
ATOM 1413 N N . LYS A 1 171 ? -11.307 -12.306 13.609 1.00 94.62 171 LYS A N 1
ATOM 1414 C CA . LYS A 1 171 ? -10.936 -11.473 14.759 1.00 94.62 171 LYS A CA 1
ATOM 1415 C C . LYS A 1 171 ? -11.208 -10.001 14.468 1.00 94.62 171 LYS A C 1
ATOM 1417 O O . LYS A 1 171 ? -11.266 -9.583 13.310 1.00 94.62 171 LYS A O 1
ATOM 1422 N N . LEU A 1 172 ? -11.368 -9.218 15.531 1.00 97.06 172 LEU A N 1
ATOM 1423 C CA . LEU A 1 172 ? -11.375 -7.763 15.437 1.00 97.06 172 LEU A CA 1
ATOM 1424 C C . LEU A 1 172 ? -9.921 -7.271 15.438 1.00 97.06 172 LEU A C 1
ATOM 1426 O O . LEU A 1 172 ? -9.205 -7.437 16.425 1.00 97.06 172 LEU A O 1
ATOM 1430 N N . ILE A 1 173 ? -9.476 -6.716 14.316 1.00 98.19 173 ILE A N 1
ATOM 1431 C CA . ILE A 1 173 ? -8.089 -6.317 14.069 1.00 98.19 173 ILE A CA 1
ATOM 1432 C C . ILE A 1 173 ? -7.994 -4.800 14.183 1.00 98.19 173 ILE A C 1
ATOM 1434 O O . ILE A 1 173 ? -8.631 -4.090 13.413 1.00 98.19 173 ILE A O 1
ATOM 1438 N N . PHE A 1 174 ? -7.180 -4.303 15.109 1.00 98.44 174 PHE A N 1
ATOM 1439 C CA . PHE A 1 174 ? -6.842 -2.889 15.241 1.00 98.44 174 PHE A CA 1
ATOM 1440 C C . PHE A 1 174 ? -5.481 -2.633 14.599 1.00 98.44 174 PHE A C 1
ATOM 1442 O O . PHE A 1 174 ? -4.466 -3.148 15.057 1.00 98.44 174 PHE A O 1
ATOM 1449 N N . LEU A 1 175 ? -5.443 -1.809 13.561 1.00 98.38 175 LEU A N 1
ATOM 1450 C CA . LEU A 1 175 ? -4.218 -1.263 12.994 1.00 98.38 175 LEU A CA 1
ATOM 1451 C C . LEU A 1 175 ? -4.131 0.208 13.369 1.00 98.38 175 LEU A C 1
ATOM 1453 O O . LEU A 1 175 ? -5.086 0.954 13.160 1.00 98.38 175 LEU A O 1
ATOM 1457 N N . TYR A 1 176 ? -3.002 0.644 13.911 1.00 98.38 176 TYR A N 1
ATOM 1458 C CA . TYR A 1 176 ? -2.842 2.035 14.319 1.00 98.38 176 TYR A CA 1
ATOM 1459 C C . TYR A 1 176 ? -1.429 2.535 14.072 1.00 98.38 176 TYR A C 1
ATOM 1461 O O . TYR A 1 176 ? -0.463 1.774 14.116 1.00 98.38 176 TYR A O 1
ATOM 1469 N N . ALA A 1 177 ? -1.312 3.830 13.811 1.00 97.75 177 ALA A N 1
ATOM 1470 C CA . ALA A 1 177 ? -0.035 4.510 13.672 1.00 97.75 177 ALA A CA 1
ATOM 1471 C C . ALA A 1 177 ? -0.184 5.991 14.013 1.00 97.75 177 ALA A C 1
ATOM 1473 O O . ALA A 1 177 ? -1.213 6.596 13.725 1.00 97.75 177 ALA A O 1
ATOM 1474 N N . SER A 1 178 ? 0.851 6.573 14.605 1.00 96.44 178 SER A N 1
ATOM 1475 C CA . SER A 1 178 ? 0.928 7.992 14.965 1.00 96.44 178 SER A CA 1
ATOM 1476 C C . SER A 1 178 ? 2.387 8.436 14.994 1.00 96.44 178 SER A C 1
ATOM 1478 O O . SER A 1 178 ? 3.258 7.650 15.374 1.00 96.44 178 SER A O 1
ATOM 1480 N N . GLU A 1 179 ? 2.637 9.682 14.588 1.00 92.00 179 GLU A N 1
ATOM 1481 C CA . GLU A 1 179 ? 3.948 10.337 14.726 1.00 92.00 179 GLU A CA 1
ATOM 1482 C C . GLU A 1 179 ? 4.210 10.754 16.185 1.00 92.00 179 GLU A C 1
ATOM 1484 O O . GLU A 1 179 ? 5.359 10.840 16.616 1.00 92.00 179 GLU A O 1
ATOM 1489 N N . ASP A 1 180 ? 3.149 10.949 16.975 1.00 93.94 180 ASP A N 1
ATOM 1490 C CA . ASP A 1 180 ? 3.235 11.230 18.406 1.00 93.94 180 ASP A CA 1
ATOM 1491 C C . ASP A 1 180 ? 3.193 9.930 19.224 1.00 93.94 180 ASP A C 1
ATOM 1493 O O . ASP A 1 180 ? 2.180 9.219 19.256 1.00 93.94 180 ASP A O 1
ATOM 1497 N N . ASN A 1 181 ? 4.294 9.638 19.921 1.00 93.69 181 ASN A N 1
ATOM 1498 C CA . ASN A 1 181 ? 4.414 8.473 20.796 1.00 93.69 181 ASN A CA 1
ATOM 1499 C C . ASN A 1 181 ? 3.464 8.520 22.004 1.00 93.69 181 ASN A C 1
ATOM 1501 O O . ASN A 1 181 ? 3.113 7.460 22.518 1.00 93.69 181 ASN A O 1
ATOM 1505 N N . LYS A 1 182 ? 3.031 9.701 22.466 1.00 95.06 182 LYS A N 1
ATOM 1506 C CA . LYS A 1 182 ? 2.073 9.811 23.578 1.00 95.06 182 LYS A CA 1
ATOM 1507 C C . LYS A 1 182 ? 0.705 9.284 23.166 1.00 95.06 182 LYS A C 1
ATOM 1509 O O . LYS A 1 182 ? 0.150 8.447 23.866 1.00 95.06 182 LYS A O 1
ATOM 1514 N N . HIS A 1 183 ? 0.220 9.673 21.985 1.00 94.62 183 HIS A N 1
ATOM 1515 C CA . HIS A 1 183 ? -1.039 9.143 21.451 1.00 94.62 183 HIS A CA 1
ATOM 1516 C C . HIS A 1 183 ? -0.997 7.619 21.270 1.00 94.62 183 HIS A C 1
ATOM 1518 O O . HIS A 1 183 ? -1.994 6.943 21.514 1.00 94.62 183 HIS A O 1
ATOM 1524 N N . VAL A 1 184 ? 0.156 7.071 20.863 1.00 97.19 184 VAL A N 1
ATOM 1525 C CA . VAL A 1 184 ? 0.367 5.617 20.769 1.00 97.19 184 VAL A CA 1
ATOM 1526 C C . VAL A 1 184 ? 0.214 4.956 22.140 1.00 97.19 184 VAL A C 1
ATOM 1528 O O . VAL A 1 184 ? -0.551 4.004 22.267 1.00 97.19 184 VAL A O 1
ATOM 1531 N N . GLN A 1 185 ? 0.907 5.469 23.159 1.00 96.75 185 GLN A N 1
ATOM 1532 C CA . GLN A 1 185 ? 0.870 4.917 24.517 1.00 96.75 185 GLN A CA 1
ATOM 1533 C C . GLN A 1 185 ? -0.536 4.984 25.124 1.00 96.75 185 GLN A C 1
ATOM 1535 O O . GLN A 1 185 ? -1.033 3.978 25.625 1.00 96.75 185 GLN A O 1
ATOM 1540 N N . GLU A 1 186 ? -1.209 6.130 25.008 1.00 96.62 186 GLU A N 1
ATOM 1541 C CA . GLU A 1 186 ? -2.584 6.311 25.486 1.00 96.62 186 GLU A CA 1
ATOM 1542 C C . GLU A 1 186 ? -3.552 5.319 24.827 1.00 96.62 186 GLU A C 1
ATOM 1544 O O . GLU A 1 186 ? -4.377 4.697 25.497 1.00 96.62 186 GLU A O 1
ATOM 1549 N N . LEU A 1 187 ? -3.457 5.128 23.507 1.00 97.94 187 LEU A N 1
ATOM 1550 C CA . LEU A 1 187 ? -4.284 4.148 22.807 1.00 97.94 187 LEU A CA 1
ATOM 1551 C C . LEU A 1 187 ? -3.990 2.716 23.283 1.00 97.94 187 LEU A C 1
ATOM 1553 O O . LEU A 1 187 ? -4.922 1.938 23.493 1.00 97.94 187 LEU A O 1
ATOM 1557 N N . GLU A 1 188 ? -2.715 2.361 23.448 1.00 98.06 188 GLU A N 1
ATOM 1558 C CA . GLU A 1 188 ? -2.283 1.026 23.876 1.00 98.06 188 GLU A CA 1
ATOM 1559 C C . GLU A 1 188 ? -2.777 0.673 25.287 1.00 98.06 188 GLU A C 1
ATOM 1561 O O . GLU A 1 188 ? -3.171 -0.472 25.526 1.00 98.06 188 GLU A O 1
ATOM 1566 N N . GLU A 1 189 ? -2.845 1.645 26.198 1.00 97.31 189 GLU A N 1
ATOM 1567 C CA . GLU A 1 189 ? -3.451 1.471 27.523 1.00 97.31 189 GLU A CA 1
ATOM 1568 C C . GLU A 1 189 ? -4.943 1.131 27.430 1.00 97.31 189 GLU A C 1
ATOM 1570 O O . GLU A 1 189 ? -5.410 0.177 28.063 1.00 97.31 189 GLU A O 1
ATOM 1575 N N . HIS A 1 190 ? -5.695 1.851 26.592 1.00 97.38 190 HIS A N 1
ATOM 1576 C CA . HIS A 1 190 ? -7.112 1.558 26.382 1.00 97.38 190 HIS A CA 1
ATOM 1577 C C . HIS A 1 190 ? -7.322 0.200 25.688 1.00 97.38 190 HIS A C 1
ATOM 1579 O O . HIS A 1 190 ? -8.198 -0.571 26.085 1.00 97.38 190 HIS A O 1
ATOM 1585 N N . LEU A 1 191 ? -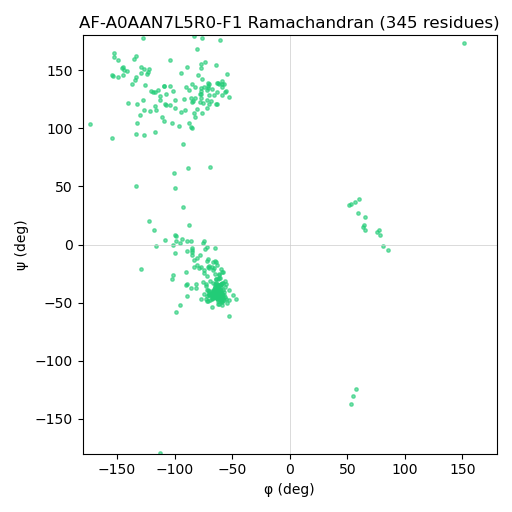6.499 -0.138 24.688 1.00 97.31 191 LEU A N 1
ATOM 1586 C CA . LEU A 1 191 ? -6.571 -1.420 23.976 1.00 97.31 191 LEU A CA 1
ATOM 1587 C C . LEU A 1 191 ? -6.201 -2.610 24.861 1.00 97.31 191 LEU A C 1
ATOM 1589 O O . LEU A 1 191 ? -6.780 -3.686 24.696 1.00 97.31 191 LEU A O 1
ATOM 1593 N N . LYS A 1 192 ? -5.283 -2.432 25.819 1.00 96.56 192 LYS A N 1
ATOM 1594 C CA . LYS A 1 192 ? -4.963 -3.466 26.809 1.00 96.56 192 LYS A CA 1
ATOM 1595 C C . LYS A 1 192 ? -6.225 -3.901 27.546 1.00 96.56 192 LYS A C 1
ATOM 1597 O O . LYS A 1 192 ? -6.502 -5.090 27.603 1.00 96.56 192 LYS A O 1
ATOM 1602 N N . LYS A 1 193 ? -7.036 -2.944 27.999 1.00 95.38 193 LYS A N 1
ATOM 1603 C CA . LYS A 1 193 ? -8.309 -3.228 28.667 1.00 95.38 193 LYS A CA 1
ATOM 1604 C C . LYS A 1 193 ? -9.304 -3.964 27.765 1.00 95.38 193 LYS A C 1
ATOM 1606 O O . LYS A 1 193 ? -9.948 -4.909 28.207 1.00 95.38 193 LYS A O 1
ATOM 1611 N N . VAL A 1 194 ? -9.418 -3.560 26.497 1.00 96.06 194 VAL A N 1
ATOM 1612 C CA . VAL A 1 194 ? -10.281 -4.253 25.521 1.00 96.06 194 VAL A CA 1
ATOM 1613 C C . VAL A 1 194 ? -9.856 -5.713 25.353 1.00 96.06 194 VAL A C 1
ATOM 1615 O O . VAL A 1 194 ? -10.707 -6.603 25.334 1.00 96.06 194 VAL A O 1
ATOM 1618 N N . ARG A 1 195 ? -8.546 -5.963 25.258 1.00 95.25 195 ARG A N 1
ATOM 1619 C CA . ARG A 1 195 ? -7.972 -7.305 25.112 1.00 95.25 195 ARG A CA 1
ATOM 1620 C C . ARG A 1 195 ? -8.113 -8.141 26.381 1.00 95.25 195 ARG A C 1
ATOM 1622 O O . ARG A 1 195 ? -8.423 -9.319 26.269 1.00 95.25 195 ARG A O 1
ATOM 1629 N N . ASP A 1 196 ? -7.916 -7.552 27.556 1.00 95.06 196 ASP A N 1
ATOM 1630 C CA . ASP A 1 196 ? -8.060 -8.259 28.832 1.00 95.06 196 ASP A CA 1
ATOM 1631 C C . ASP A 1 196 ? -9.502 -8.787 29.004 1.00 95.06 196 ASP A C 1
ATOM 1633 O O . ASP A 1 196 ? -9.693 -9.911 29.463 1.00 95.06 196 ASP A O 1
ATOM 1637 N N . ASP A 1 197 ? -10.504 -8.035 28.533 1.00 93.50 197 ASP A N 1
ATOM 1638 C CA . ASP A 1 197 ? -11.913 -8.453 28.561 1.00 93.50 197 ASP A CA 1
ATOM 1639 C C . ASP A 1 197 ? -12.306 -9.395 27.404 1.00 93.50 197 ASP A C 1
ATOM 1641 O O . ASP A 1 197 ? -13.174 -10.250 27.570 1.00 93.50 197 ASP A O 1
ATOM 1645 N N . SER A 1 198 ? -11.716 -9.222 26.214 1.00 91.06 198 SER A N 1
ATOM 1646 C CA . SER A 1 198 ? -12.123 -9.938 24.985 1.00 91.06 198 SER A CA 1
ATOM 1647 C C . SER A 1 198 ? -11.240 -11.143 24.637 1.00 91.06 198 SER A C 1
ATOM 1649 O O . SER A 1 198 ? -11.541 -11.880 23.694 1.00 91.06 198 SER A O 1
ATOM 1651 N N . GLY A 1 199 ? -10.131 -11.335 25.354 1.00 91.25 199 GLY A N 1
ATOM 1652 C CA . GLY A 1 199 ? -9.126 -12.354 25.071 1.00 91.25 199 GLY A CA 1
ATOM 1653 C C . GLY A 1 199 ? -8.612 -12.295 23.629 1.00 91.25 199 GLY A C 1
ATOM 1654 O O . GLY A 1 199 ? -8.397 -11.227 23.053 1.00 91.25 199 GLY A O 1
ATOM 1655 N N . ASP A 1 200 ? -8.467 -13.470 23.018 1.00 89.12 200 ASP A N 1
ATOM 1656 C CA . ASP A 1 200 ? -7.912 -13.637 21.670 1.00 89.12 200 ASP A CA 1
ATOM 1657 C C . ASP A 1 200 ? -8.833 -13.173 20.529 1.00 89.12 200 ASP A C 1
ATOM 1659 O O . ASP A 1 200 ? -8.433 -13.250 19.360 1.00 89.12 200 ASP A O 1
ATOM 1663 N N . ALA A 1 201 ? -10.052 -12.707 20.830 1.00 91.50 201 ALA A N 1
ATOM 1664 C CA . ALA A 1 201 ? -10.993 -12.194 19.832 1.00 91.50 201 ALA A CA 1
ATOM 1665 C C . ALA A 1 201 ? -10.562 -10.839 19.240 1.00 91.50 201 ALA A C 1
ATOM 1667 O O . ALA A 1 201 ? -11.022 -10.466 18.157 1.00 91.50 201 ALA A O 1
ATOM 1668 N N . VAL A 1 202 ? -9.676 -10.116 19.936 1.00 96.12 202 VAL A N 1
ATOM 1669 C CA . VAL A 1 202 ? -9.152 -8.806 19.540 1.00 96.12 202 VAL A CA 1
ATOM 1670 C C . VAL A 1 202 ? -7.636 -8.881 19.397 1.00 96.12 202 VAL A C 1
ATOM 1672 O O . VAL A 1 202 ? -6.936 -9.365 20.283 1.00 96.12 202 VAL A O 1
ATOM 1675 N N . VAL A 1 203 ? -7.114 -8.359 18.291 1.00 97.12 203 VAL A N 1
ATOM 1676 C CA . VAL A 1 203 ? -5.672 -8.218 18.053 1.00 97.12 203 VAL A CA 1
ATOM 1677 C C . VAL A 1 203 ? -5.359 -6.792 17.629 1.00 97.12 203 VAL A C 1
ATOM 1679 O O . VAL A 1 203 ? -6.180 -6.141 16.987 1.00 97.12 203 VAL A O 1
ATOM 1682 N N . ALA A 1 204 ? -4.179 -6.296 17.991 1.00 97.69 204 ALA A N 1
ATOM 1683 C CA . ALA A 1 204 ? -3.777 -4.925 17.711 1.00 97.69 204 ALA A CA 1
ATOM 1684 C C . ALA A 1 204 ? -2.328 -4.864 17.217 1.00 97.69 204 ALA A C 1
ATOM 1686 O O . ALA A 1 204 ? -1.460 -5.545 17.763 1.00 97.69 204 ALA A O 1
ATOM 1687 N N . PHE A 1 205 ? -2.077 -4.042 16.198 1.00 97.81 205 PHE A N 1
ATOM 1688 C CA . PHE A 1 205 ? -0.778 -3.890 15.550 1.00 97.81 205 PHE A CA 1
ATOM 1689 C C . PHE A 1 205 ? -0.417 -2.414 15.390 1.00 97.81 205 PHE A C 1
ATOM 1691 O O . PHE A 1 205 ? -1.112 -1.655 14.709 1.00 97.81 205 PHE A O 1
ATOM 1698 N N . ASN A 1 206 ? 0.713 -2.037 15.985 1.00 97.56 206 ASN A N 1
ATOM 1699 C CA . ASN A 1 206 ? 1.333 -0.734 15.796 1.00 97.56 206 ASN A CA 1
ATOM 1700 C C . ASN A 1 206 ? 2.127 -0.721 14.482 1.00 97.56 206 ASN A C 1
ATOM 1702 O O . ASN A 1 206 ? 3.107 -1.453 14.332 1.00 97.56 206 ASN A O 1
ATOM 1706 N N . LEU A 1 207 ? 1.719 0.124 13.541 1.00 96.88 207 LEU A N 1
ATOM 1707 C CA . LEU A 1 207 ? 2.325 0.241 12.217 1.00 96.88 207 LEU A CA 1
ATOM 1708 C C . LEU A 1 207 ? 3.264 1.446 12.086 1.00 96.88 207 LEU A C 1
ATOM 1710 O O . LEU A 1 207 ? 3.875 1.607 11.030 1.00 96.88 207 LEU A O 1
ATOM 1714 N N . THR A 1 208 ? 3.435 2.267 13.135 1.00 94.38 208 THR A N 1
ATOM 1715 C CA . THR A 1 208 ? 4.223 3.515 13.083 1.00 94.38 208 THR A CA 1
ATOM 1716 C C . THR A 1 208 ? 5.604 3.299 12.459 1.00 94.38 208 THR A C 1
ATOM 1718 O O . THR A 1 208 ? 6.025 4.070 11.602 1.00 94.38 208 THR A O 1
ATOM 1721 N N . LYS A 1 209 ? 6.296 2.215 12.832 1.00 93.12 209 LYS A N 1
ATOM 1722 C CA . LYS A 1 209 ? 7.670 1.922 12.381 1.00 93.12 209 LYS A CA 1
ATOM 1723 C C . LYS A 1 209 ? 7.762 0.902 11.239 1.00 93.12 209 LYS A C 1
ATOM 1725 O O . LYS A 1 209 ? 8.863 0.480 10.892 1.00 93.12 209 LYS A O 1
ATOM 1730 N N . ILE A 1 210 ? 6.640 0.492 10.645 1.00 94.69 210 ILE A N 1
ATOM 1731 C CA . ILE A 1 210 ? 6.627 -0.511 9.572 1.00 94.69 210 ILE A CA 1
ATOM 1732 C C . ILE A 1 210 ? 6.695 0.197 8.216 1.00 94.69 210 ILE A C 1
ATOM 1734 O O . ILE A 1 210 ? 5.678 0.472 7.587 1.00 94.69 210 ILE A O 1
ATOM 1738 N N . SER A 1 211 ? 7.911 0.484 7.742 1.00 92.62 211 SER A N 1
ATOM 1739 C CA . SER A 1 211 ? 8.149 1.190 6.468 1.00 92.62 211 SER A CA 1
ATOM 1740 C C . SER A 1 211 ? 7.421 0.559 5.276 1.00 92.62 211 SER A C 1
ATOM 1742 O O . SER A 1 211 ? 6.850 1.271 4.451 1.00 92.62 211 SER A O 1
ATOM 1744 N N . LEU A 1 212 ? 7.371 -0.775 5.220 1.00 93.31 212 LEU A N 1
ATOM 1745 C CA . LEU A 1 212 ? 6.708 -1.502 4.141 1.00 93.31 212 LEU A CA 1
ATOM 1746 C C . LEU A 1 212 ? 5.201 -1.219 4.070 1.00 93.31 212 LEU A C 1
ATOM 1748 O O . LEU A 1 212 ? 4.659 -1.143 2.969 1.00 93.31 212 LEU A O 1
ATOM 1752 N N . PHE A 1 213 ? 4.524 -1.034 5.206 1.00 95.38 213 PHE A N 1
ATOM 1753 C CA . PHE A 1 213 ? 3.108 -0.663 5.212 1.00 95.38 213 PHE A CA 1
ATOM 1754 C C . PHE A 1 213 ? 2.897 0.665 4.477 1.00 95.38 213 PHE A C 1
ATOM 1756 O O . PHE A 1 213 ? 2.040 0.752 3.601 1.00 95.38 213 PHE A O 1
ATOM 1763 N N . TRP A 1 214 ? 3.735 1.666 4.758 1.00 92.44 214 TRP A N 1
ATOM 1764 C CA . TRP A 1 214 ? 3.670 2.977 4.111 1.00 92.44 214 TRP A CA 1
ATOM 1765 C C . TRP A 1 214 ? 3.973 2.901 2.614 1.00 92.44 214 TRP A C 1
ATOM 1767 O O . TRP A 1 214 ? 3.210 3.428 1.809 1.00 92.44 214 TRP A O 1
ATOM 1777 N N . THR A 1 215 ? 5.014 2.159 2.221 1.00 91.56 215 THR A N 1
ATOM 1778 C CA . THR A 1 215 ? 5.335 1.922 0.802 1.00 91.56 215 THR A CA 1
ATOM 1779 C C . THR A 1 215 ? 4.173 1.266 0.051 1.00 91.56 215 THR A C 1
ATOM 1781 O O . THR A 1 215 ? 3.899 1.605 -1.105 1.00 91.56 215 THR A O 1
ATOM 1784 N N . ARG A 1 216 ? 3.470 0.323 0.692 1.00 94.31 216 ARG A N 1
ATOM 1785 C CA . ARG A 1 216 ? 2.278 -0.321 0.125 1.00 94.31 216 ARG A CA 1
ATOM 1786 C C . ARG A 1 216 ? 1.080 0.618 0.093 1.00 94.31 216 ARG A C 1
ATOM 1788 O O . ARG A 1 216 ? 0.361 0.600 -0.896 1.00 94.31 216 ARG A O 1
ATOM 1795 N N . LEU A 1 217 ? 0.877 1.450 1.113 1.00 94.50 217 LEU A N 1
ATOM 1796 C CA . LEU A 1 217 ? -0.204 2.437 1.143 1.00 94.50 217 LEU A CA 1
ATOM 1797 C C . LEU A 1 217 ? -0.061 3.440 -0.005 1.00 94.50 217 LEU A C 1
ATOM 1799 O O . LEU A 1 217 ? -1.008 3.666 -0.755 1.00 94.50 217 LEU A O 1
ATOM 1803 N N . GLU A 1 218 ? 1.144 3.972 -0.201 1.00 91.31 218 GLU A N 1
ATOM 1804 C CA . GLU A 1 218 ? 1.452 4.862 -1.320 1.00 91.31 218 GLU A CA 1
ATOM 1805 C C . GLU A 1 218 ? 1.275 4.149 -2.663 1.00 91.31 218 GLU A C 1
ATOM 1807 O O . GLU A 1 218 ? 0.580 4.650 -3.547 1.00 91.31 218 GLU A O 1
ATOM 1812 N N . SER A 1 219 ? 1.806 2.930 -2.796 1.00 92.19 219 SER A N 1
ATOM 1813 C CA . SER A 1 219 ? 1.657 2.131 -4.019 1.00 92.19 219 SER A CA 1
ATOM 1814 C C . SER A 1 219 ? 0.205 1.762 -4.327 1.00 92.19 219 SER A C 1
ATOM 1816 O O . SER A 1 219 ? -0.181 1.720 -5.492 1.00 92.19 219 SER A O 1
ATOM 1818 N N . CYS A 1 220 ? -0.621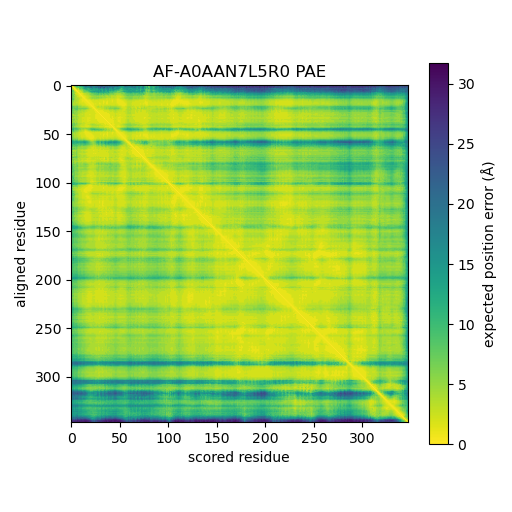 1.533 -3.309 1.00 94.12 220 CYS A N 1
ATOM 1819 C CA . CYS A 1 220 ? -2.052 1.311 -3.461 1.00 94.12 220 CYS A CA 1
ATOM 1820 C C . CYS A 1 220 ? -2.701 2.521 -4.146 1.00 94.12 220 CYS A C 1
ATOM 1822 O O . CYS A 1 220 ? -3.311 2.370 -5.205 1.00 94.12 220 CYS A O 1
ATOM 1824 N N . MET A 1 221 ? -2.462 3.729 -3.621 1.00 91.81 221 MET A N 1
ATOM 1825 C CA . MET A 1 221 ? -3.011 4.957 -4.196 1.00 91.81 221 MET A CA 1
ATOM 1826 C C . MET A 1 221 ? -2.475 5.224 -5.613 1.00 91.81 221 MET A C 1
ATOM 1828 O O . MET A 1 221 ? -3.258 5.522 -6.512 1.00 91.81 221 MET A O 1
ATOM 1832 N N . PHE A 1 222 ? -1.165 5.080 -5.854 1.00 90.12 222 PHE A N 1
ATOM 1833 C CA . PHE A 1 222 ? -0.593 5.260 -7.198 1.00 90.12 222 PHE A CA 1
ATOM 1834 C C . PHE A 1 222 ? -1.181 4.275 -8.217 1.00 90.12 222 PHE A C 1
ATOM 1836 O O . PHE A 1 222 ? -1.486 4.654 -9.346 1.00 90.12 222 PHE A O 1
ATOM 1843 N N . SER A 1 223 ? -1.381 3.019 -7.812 1.00 91.94 223 SER A N 1
ATOM 1844 C CA . SER A 1 223 ? -1.978 1.983 -8.657 1.00 91.94 223 SER A CA 1
ATOM 1845 C C . SER A 1 223 ? -3.450 2.278 -8.976 1.00 91.94 223 SER A C 1
ATOM 1847 O O . SER A 1 223 ? -3.863 2.113 -10.123 1.00 91.94 223 SER A O 1
ATOM 1849 N N . MET A 1 224 ? -4.234 2.763 -8.001 1.00 92.38 224 MET A N 1
ATOM 1850 C CA . MET A 1 224 ? -5.621 3.207 -8.221 1.00 92.38 224 MET A CA 1
ATOM 1851 C C . MET A 1 224 ? -5.691 4.364 -9.226 1.00 92.38 224 MET A C 1
ATOM 1853 O O . MET A 1 224 ? -6.508 4.346 -10.146 1.00 92.38 224 MET A O 1
ATOM 1857 N N . VAL A 1 225 ? -4.793 5.341 -9.100 1.00 89.50 225 VAL A N 1
ATOM 1858 C CA . VAL A 1 225 ? -4.721 6.484 -10.019 1.00 89.50 225 VAL A CA 1
ATOM 1859 C C . VAL A 1 225 ? -4.321 6.056 -11.427 1.00 89.50 225 VAL A C 1
ATOM 1861 O O . VAL A 1 225 ? -4.962 6.460 -12.395 1.00 89.50 225 VAL A O 1
ATOM 1864 N N . GLN A 1 226 ? -3.324 5.178 -11.561 1.00 89.62 226 GLN A N 1
ATOM 1865 C CA . GLN A 1 226 ? -2.955 4.602 -12.857 1.00 89.62 226 GLN A CA 1
ATOM 1866 C C . GLN A 1 226 ? -4.122 3.822 -13.489 1.00 89.62 226 GLN A C 1
ATOM 1868 O O . GLN A 1 226 ? -4.299 3.851 -14.706 1.00 89.62 226 GLN A O 1
ATOM 1873 N N . ALA A 1 227 ? -4.952 3.163 -12.675 1.00 91.75 227 ALA A N 1
ATOM 1874 C CA . ALA A 1 227 ? -6.176 2.496 -13.117 1.00 91.75 227 ALA A CA 1
ATOM 1875 C C . ALA A 1 227 ? -7.333 3.442 -13.477 1.00 91.75 227 ALA A C 1
ATOM 1877 O O . ALA A 1 227 ? -8.361 2.950 -13.959 1.00 91.75 227 ALA A O 1
ATOM 1878 N N . GLN A 1 228 ? -7.161 4.755 -13.283 1.00 89.81 228 GLN A N 1
ATOM 1879 C CA . GLN A 1 228 ? -8.176 5.795 -13.472 1.00 89.81 228 GLN A CA 1
ATOM 1880 C C . GLN A 1 228 ? -9.399 5.593 -12.569 1.00 89.81 228 GLN A C 1
ATOM 1882 O O . GLN A 1 228 ? -10.539 5.781 -12.995 1.00 89.81 228 GLN A O 1
ATOM 1887 N N . ILE A 1 229 ? -9.165 5.166 -11.326 1.00 90.38 229 ILE A N 1
ATOM 1888 C CA . ILE A 1 229 ? -10.202 5.153 -10.293 1.00 90.38 229 ILE A CA 1
ATOM 1889 C C . ILE A 1 229 ? -10.509 6.597 -9.891 1.00 90.38 229 ILE A C 1
ATOM 1891 O O . ILE A 1 229 ? -9.599 7.411 -9.725 1.00 90.38 229 ILE A O 1
ATOM 1895 N N . ASP A 1 230 ? -11.798 6.922 -9.784 1.00 87.81 230 ASP A N 1
ATOM 1896 C CA . ASP A 1 230 ? -12.242 8.251 -9.370 1.00 87.81 230 ASP A CA 1
ATOM 1897 C C . ASP A 1 230 ? -11.767 8.530 -7.936 1.00 87.81 230 ASP A C 1
ATOM 1899 O O . ASP A 1 230 ? -11.850 7.662 -7.069 1.00 87.81 230 ASP A O 1
ATOM 1903 N N . VAL A 1 231 ? -11.300 9.750 -7.664 1.00 84.62 231 VAL A N 1
ATOM 1904 C CA . VAL A 1 231 ? -10.876 10.167 -6.315 1.00 84.62 231 VAL A CA 1
ATOM 1905 C C . VAL A 1 231 ? -12.004 10.049 -5.283 1.00 84.62 231 VAL A C 1
ATOM 1907 O O . VAL A 1 231 ? -11.748 9.928 -4.086 1.00 84.62 231 VAL A O 1
ATOM 1910 N N . LEU A 1 232 ? -13.253 10.076 -5.751 1.00 86.44 232 LEU A N 1
ATOM 1911 C CA . LEU A 1 232 ? -14.462 9.905 -4.961 1.00 86.44 232 LEU A CA 1
ATOM 1912 C C . LEU A 1 232 ? -14.983 8.462 -4.956 1.00 86.44 232 LEU A C 1
ATOM 1914 O O . LEU A 1 232 ? -16.008 8.218 -4.320 1.00 86.44 232 LEU A O 1
ATOM 1918 N N . ASP A 1 233 ? -14.319 7.512 -5.614 1.00 90.31 233 ASP A N 1
ATOM 1919 C CA . ASP A 1 233 ? -14.628 6.092 -5.449 1.00 90.31 233 ASP A CA 1
ATOM 1920 C C . ASP A 1 233 ? -14.504 5.704 -3.970 1.00 90.31 233 ASP A C 1
ATOM 1922 O O . ASP A 1 233 ? -13.567 6.121 -3.287 1.00 90.31 233 ASP A O 1
ATOM 1926 N N . SER A 1 234 ? -15.438 4.902 -3.455 1.00 89.19 234 SER A N 1
ATOM 1927 C CA . SER A 1 234 ? -15.469 4.541 -2.032 1.00 89.19 234 SER A CA 1
ATOM 1928 C C . SER A 1 234 ? -14.167 3.897 -1.547 1.00 89.19 234 SER A C 1
ATOM 1930 O O . SER A 1 234 ? -13.731 4.173 -0.432 1.00 89.19 234 SER A O 1
ATOM 1932 N N . LEU A 1 235 ? -13.517 3.078 -2.385 1.00 90.19 235 LEU A N 1
ATOM 1933 C CA . LEU A 1 235 ? -12.250 2.438 -2.031 1.00 90.19 235 LEU A CA 1
ATOM 1934 C C . LEU A 1 235 ? -11.128 3.476 -1.969 1.00 90.19 235 LEU A C 1
ATOM 1936 O O . LEU A 1 235 ? -10.330 3.471 -1.033 1.00 90.19 235 LEU A O 1
ATOM 1940 N N . MET A 1 236 ? -11.080 4.388 -2.944 1.00 90.88 236 MET A N 1
ATOM 1941 C CA . MET A 1 236 ? -10.087 5.461 -2.962 1.00 90.88 236 MET A CA 1
ATOM 1942 C C . MET A 1 236 ? -10.277 6.414 -1.778 1.00 90.88 236 MET A C 1
ATOM 1944 O O . MET A 1 236 ? -9.291 6.797 -1.149 1.00 90.88 236 MET A O 1
ATOM 1948 N N . GLN A 1 237 ? -11.522 6.728 -1.411 1.00 90.69 237 GLN A N 1
ATOM 1949 C CA . GLN A 1 237 ? -11.828 7.563 -0.252 1.00 90.69 237 GLN A CA 1
ATOM 1950 C C . GLN A 1 237 ? -11.344 6.945 1.065 1.00 90.69 237 GLN A C 1
ATOM 1952 O O . GLN A 1 237 ? -10.789 7.662 1.901 1.00 90.69 237 GLN A O 1
ATOM 1957 N N . ASP A 1 238 ? -11.515 5.634 1.252 1.00 92.00 238 ASP A N 1
ATOM 1958 C CA . ASP A 1 238 ? -11.038 4.926 2.445 1.00 92.00 238 ASP A CA 1
ATOM 1959 C C . ASP A 1 238 ? -9.508 4.963 2.556 1.00 92.00 238 ASP A C 1
ATOM 1961 O O . ASP A 1 238 ? -8.956 5.275 3.618 1.00 92.00 238 ASP A O 1
ATOM 1965 N N . VAL A 1 239 ? -8.812 4.688 1.450 1.00 94.56 239 VAL A N 1
ATOM 1966 C CA . VAL A 1 239 ? -7.344 4.702 1.403 1.00 94.56 239 VAL A CA 1
ATOM 1967 C C . VAL A 1 239 ? -6.803 6.121 1.617 1.00 94.56 239 VAL A C 1
ATOM 1969 O O . VAL A 1 239 ? -5.866 6.318 2.396 1.00 94.56 239 VAL A O 1
ATOM 1972 N N . LEU A 1 240 ? -7.420 7.127 0.990 1.00 92.69 240 LEU A N 1
ATOM 1973 C CA . LEU A 1 240 ? -7.064 8.534 1.178 1.00 92.69 240 LEU A CA 1
ATOM 1974 C C . LEU A 1 240 ? -7.322 9.001 2.605 1.00 92.69 240 LEU A C 1
ATOM 1976 O O . LEU A 1 240 ? -6.495 9.731 3.150 1.00 92.69 240 LEU A O 1
ATOM 1980 N N . LYS A 1 241 ? -8.425 8.579 3.230 1.00 93.00 241 LYS A N 1
ATOM 1981 C CA . LYS A 1 241 ? -8.712 8.899 4.630 1.00 93.00 241 LYS A CA 1
ATOM 1982 C C . LYS A 1 241 ? -7.618 8.358 5.543 1.00 93.00 241 LYS A C 1
ATOM 1984 O O . LYS A 1 241 ? -7.070 9.111 6.340 1.00 93.00 241 LYS A O 1
ATOM 1989 N N . LEU A 1 242 ? -7.226 7.097 5.353 1.00 94.81 242 LEU A N 1
ATOM 1990 C CA . LEU A 1 242 ? -6.156 6.464 6.126 1.00 94.81 242 LEU A CA 1
ATOM 1991 C C . LEU A 1 242 ? -4.831 7.239 6.014 1.00 94.81 242 LEU A C 1
ATOM 1993 O O . LEU A 1 242 ? -4.183 7.543 7.018 1.00 94.81 242 LEU A O 1
ATOM 1997 N N . TYR A 1 243 ? -4.448 7.597 4.786 1.00 93.94 243 TYR A N 1
ATOM 1998 C CA . TYR A 1 243 ? -3.235 8.370 4.517 1.00 93.94 243 TYR A CA 1
ATOM 1999 C C . TYR A 1 243 ? -3.312 9.798 5.082 1.00 93.94 243 TYR A C 1
ATOM 2001 O O . TYR A 1 243 ? -2.351 10.285 5.683 1.00 93.94 243 TYR A O 1
ATOM 2009 N N . THR A 1 244 ? -4.464 10.457 4.936 1.00 92.31 244 THR A N 1
ATOM 2010 C CA . THR A 1 244 ? -4.715 11.818 5.432 1.00 92.31 244 THR A CA 1
ATOM 2011 C C . THR A 1 244 ? -4.629 11.869 6.948 1.00 92.31 244 THR A C 1
ATOM 2013 O O . THR A 1 244 ? -3.926 12.729 7.480 1.00 92.31 244 THR A O 1
ATOM 2016 N N . SER A 1 245 ? -5.253 10.915 7.641 1.00 94.44 245 SER A N 1
ATOM 2017 C CA . SER A 1 245 ? -5.225 10.866 9.098 1.00 94.44 245 SER A CA 1
ATOM 2018 C C . SER A 1 245 ? -3.807 10.735 9.644 1.00 94.44 245 SER A C 1
ATOM 2020 O O . SER A 1 245 ? -3.439 11.445 10.578 1.00 94.44 245 SER A O 1
ATOM 2022 N N . PHE A 1 246 ? -2.947 9.937 9.004 1.00 92.81 246 PHE A N 1
ATOM 2023 C CA . PHE A 1 246 ? -1.534 9.902 9.383 1.00 92.81 246 PHE A CA 1
ATOM 2024 C C . PHE A 1 246 ? -0.805 11.217 9.075 1.00 92.81 246 PHE A C 1
ATOM 2026 O O . PHE A 1 246 ? -0.190 11.803 9.958 1.00 92.81 246 PHE A O 1
ATOM 2033 N N . LYS A 1 247 ? -0.882 11.701 7.828 1.00 89.25 247 LYS A N 1
ATOM 2034 C CA . LYS A 1 247 ? -0.056 12.824 7.347 1.00 89.25 247 LYS A CA 1
ATOM 2035 C C . LYS A 1 247 ? -0.505 14.204 7.818 1.00 89.25 247 LYS A C 1
ATOM 2037 O O . LYS A 1 247 ? 0.266 15.157 7.681 1.00 89.25 247 LYS A O 1
ATOM 2042 N N . LYS A 1 248 ? -1.757 14.359 8.255 1.00 89.69 248 LYS A N 1
ATOM 2043 C CA . LYS A 1 248 ? -2.351 15.664 8.597 1.00 89.69 248 LYS A CA 1
ATOM 2044 C C . LYS A 1 248 ? -3.022 15.705 9.963 1.00 89.69 248 LYS A C 1
ATOM 2046 O O . LYS A 1 248 ? -3.149 16.796 10.507 1.00 89.69 248 LYS A O 1
ATOM 2051 N N . GLU A 1 249 ? -3.409 14.564 10.525 1.00 90.31 249 GLU A N 1
ATOM 2052 C CA . GLU A 1 249 ? -4.199 14.508 11.767 1.00 90.31 249 GLU A CA 1
ATOM 2053 C C . GLU A 1 249 ? -3.457 13.793 12.906 1.00 90.31 249 GLU A C 1
ATOM 2055 O O . GLU A 1 249 ? -4.039 13.475 13.942 1.00 90.31 249 GLU A O 1
ATOM 2060 N N . GLY A 1 250 ? -2.151 13.565 12.728 1.00 90.06 250 GLY A N 1
ATOM 2061 C CA . GLY A 1 250 ? -1.253 13.027 13.747 1.00 90.06 250 GLY A CA 1
ATOM 2062 C C . GLY A 1 250 ? -1.304 11.509 13.910 1.00 90.06 250 GLY A C 1
ATOM 2063 O O . GLY A 1 250 ? -0.545 10.972 14.710 1.00 90.06 250 GLY A O 1
ATOM 2064 N N . GLY A 1 251 ? -2.156 10.802 13.165 1.00 96.00 251 GLY A N 1
ATOM 2065 C CA . GLY A 1 251 ? -2.251 9.347 13.210 1.00 96.00 251 GLY A CA 1
ATOM 2066 C C . GLY A 1 251 ? -3.634 8.812 12.859 1.00 96.00 251 GLY A C 1
ATOM 2067 O O . GLY A 1 251 ? -4.604 9.561 12.758 1.00 96.00 251 GLY A O 1
ATOM 2068 N N . PHE A 1 252 ? -3.748 7.491 12.748 1.00 97.50 252 PHE A N 1
ATOM 2069 C CA . PHE A 1 252 ? -5.014 6.802 12.506 1.00 97.50 252 PHE A CA 1
ATOM 2070 C C . PHE A 1 252 ? -5.213 5.596 13.423 1.00 97.50 252 PHE A C 1
ATOM 2072 O O . PHE A 1 252 ? -4.256 5.018 13.946 1.00 97.50 252 PHE A O 1
ATOM 2079 N N . VAL A 1 253 ? -6.472 5.167 13.511 1.00 98.38 253 VAL A N 1
ATOM 2080 C CA . VAL A 1 253 ? -6.865 3.808 13.889 1.00 98.38 253 VAL A CA 1
ATOM 2081 C C . VAL A 1 253 ? -7.822 3.264 12.827 1.00 98.38 253 VAL A C 1
ATOM 2083 O O . VAL A 1 253 ? -8.858 3.862 12.530 1.00 98.38 253 VAL A O 1
ATOM 2086 N N . LEU A 1 254 ? -7.464 2.113 12.268 1.00 98.38 254 LEU A N 1
ATOM 2087 C CA . LEU A 1 254 ? -8.262 1.324 11.341 1.00 98.38 254 LEU A CA 1
ATOM 2088 C C . LEU A 1 254 ? -8.648 0.028 12.047 1.00 98.38 254 LEU A C 1
ATOM 2090 O O . LEU A 1 254 ? -7.780 -0.707 12.511 1.00 98.38 254 LEU A O 1
ATOM 2094 N N . VAL A 1 255 ? -9.942 -0.262 12.125 1.00 98.31 255 VAL A N 1
ATOM 2095 C CA . VAL A 1 255 ? -10.443 -1.498 12.731 1.00 98.31 255 VAL A CA 1
ATOM 2096 C C . VAL A 1 255 ? -11.158 -2.314 11.678 1.00 98.31 255 VAL A C 1
ATOM 2098 O O . VAL A 1 255 ? -12.026 -1.782 10.985 1.00 98.31 255 VAL A O 1
ATOM 2101 N N . THR A 1 256 ? -10.836 -3.600 11.581 1.00 98.12 256 THR A N 1
ATOM 2102 C CA . THR A 1 256 ? -11.501 -4.533 10.667 1.00 98.12 256 THR A CA 1
ATOM 2103 C C . THR A 1 256 ? -12.014 -5.767 11.398 1.00 98.12 256 THR A C 1
ATOM 2105 O O . THR A 1 256 ? -11.457 -6.188 12.408 1.00 98.12 256 THR A O 1
ATOM 2108 N N . LYS A 1 257 ? -13.092 -6.355 10.883 1.00 97.12 257 LYS A N 1
ATOM 2109 C CA . LYS A 1 257 ? -13.574 -7.690 11.251 1.00 97.12 257 LYS A CA 1
ATOM 2110 C C . LYS A 1 257 ? -13.336 -8.586 10.041 1.00 97.12 257 LYS A C 1
ATOM 2112 O O . LYS A 1 257 ? -13.926 -8.339 8.986 1.00 97.12 257 LYS A O 1
ATOM 2117 N N . GLY A 1 258 ? -12.382 -9.508 10.158 1.00 94.25 258 GLY A N 1
ATOM 2118 C CA . GLY A 1 258 ? -11.780 -10.117 8.972 1.00 94.25 258 GLY A CA 1
ATOM 2119 C C . GLY A 1 258 ? -11.185 -9.022 8.078 1.00 94.25 258 GLY A C 1
ATOM 2120 O O . GLY A 1 258 ? -10.407 -8.188 8.547 1.00 94.25 258 GLY A O 1
ATOM 2121 N N . SER A 1 259 ? -11.592 -8.971 6.810 1.00 93.81 259 SER A N 1
ATOM 2122 C CA . SER A 1 259 ? -11.178 -7.922 5.867 1.00 93.81 259 SER A CA 1
ATOM 2123 C C . SER A 1 259 ? -12.195 -6.789 5.687 1.00 93.81 259 SER A C 1
ATOM 2125 O O . SER A 1 259 ? -11.968 -5.859 4.908 1.00 93.81 259 SER A O 1
ATOM 2127 N N . ARG A 1 260 ? -13.312 -6.816 6.425 1.00 95.19 260 ARG A N 1
ATOM 2128 C CA . ARG A 1 260 ? -14.325 -5.756 6.395 1.00 95.19 260 ARG A CA 1
ATOM 2129 C C . ARG A 1 260 ? -13.942 -4.626 7.341 1.00 95.19 260 ARG A C 1
ATOM 2131 O O . ARG A 1 260 ? -13.812 -4.840 8.545 1.00 95.19 260 ARG A O 1
ATOM 2138 N N . VAL A 1 261 ? -13.833 -3.413 6.810 1.00 96.00 261 VAL A N 1
ATOM 2139 C CA . VAL A 1 261 ? -13.590 -2.203 7.604 1.00 96.00 261 VAL A CA 1
ATOM 2140 C C . VAL A 1 261 ? -14.791 -1.914 8.505 1.00 96.00 261 VAL A C 1
ATOM 2142 O O . VAL A 1 261 ? -15.935 -1.883 8.056 1.00 96.00 261 VAL A O 1
ATOM 2145 N N . VAL A 1 262 ? -14.516 -1.715 9.792 1.00 97.06 262 VAL A N 1
ATOM 2146 C CA . VAL A 1 262 ? -15.483 -1.323 10.823 1.00 97.06 262 VAL A CA 1
ATOM 2147 C C . VAL A 1 262 ? -15.375 0.181 11.051 1.00 97.06 262 VAL A C 1
ATOM 2149 O O . VAL A 1 262 ? -16.348 0.899 10.843 1.00 97.06 262 VAL A O 1
ATOM 2152 N N . ILE A 1 263 ? -14.187 0.673 11.416 1.00 96.56 263 ILE A N 1
ATOM 2153 C CA . ILE A 1 263 ? -13.901 2.109 11.530 1.00 96.56 263 ILE A CA 1
ATOM 2154 C C . ILE A 1 263 ? -12.574 2.441 10.848 1.00 96.56 263 ILE A C 1
ATOM 2156 O O . ILE A 1 263 ? -11.630 1.662 10.907 1.00 96.56 263 ILE A O 1
ATOM 2160 N N . ASN A 1 264 ? -12.509 3.616 10.233 1.00 96.12 264 ASN A N 1
ATOM 2161 C CA . ASN A 1 264 ? -11.302 4.243 9.703 1.00 96.12 264 ASN A CA 1
ATOM 2162 C C . ASN A 1 264 ? -11.337 5.689 10.202 1.00 96.12 264 ASN A C 1
ATOM 2164 O O . ASN A 1 264 ? -12.200 6.460 9.768 1.00 96.12 264 ASN A O 1
ATOM 2168 N N . SER A 1 265 ? -10.524 6.012 11.205 1.00 95.81 265 SER A N 1
ATOM 2169 C CA . SER A 1 265 ? -10.681 7.233 11.999 1.00 95.81 265 SER A CA 1
ATOM 2170 C C . SER A 1 265 ? -9.332 7.866 12.347 1.00 95.81 265 SER A C 1
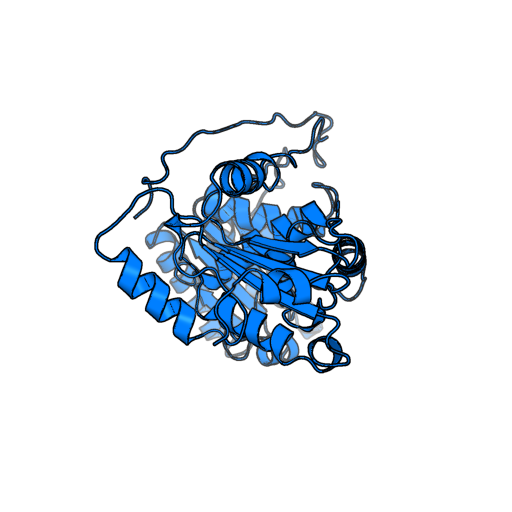ATOM 2172 O O . SER A 1 265 ? -8.366 7.134 12.586 1.00 95.81 265 SER A O 1
ATOM 2174 N N . PRO A 1 266 ? -9.280 9.205 12.489 1.00 95.69 266 PRO A N 1
ATOM 2175 C CA . PRO A 1 266 ? -8.137 9.877 13.093 1.00 95.69 266 PRO A CA 1
ATOM 2176 C C . PRO A 1 266 ? -7.836 9.307 14.487 1.00 95.69 266 PRO A C 1
ATOM 2178 O O . PRO A 1 266 ? -8.760 8.931 15.223 1.00 95.69 266 PRO A O 1
ATOM 2181 N N . MET A 1 267 ? -6.552 9.274 14.856 1.00 95.69 267 MET A N 1
ATOM 2182 C CA . MET A 1 267 ? -6.046 8.695 16.110 1.00 95.69 267 MET A CA 1
ATOM 2183 C C . MET A 1 267 ? -6.758 9.255 17.346 1.00 95.69 267 MET A C 1
ATOM 2185 O O . MET A 1 267 ? -7.222 8.500 18.196 1.00 95.69 267 MET A O 1
ATOM 2189 N N . THR A 1 268 ? -6.898 10.577 17.432 1.00 94.31 268 THR A N 1
ATOM 2190 C CA . THR A 1 268 ? -7.507 11.266 18.582 1.00 94.31 268 THR A CA 1
ATOM 2191 C C . THR A 1 268 ? -8.980 10.894 18.770 1.00 94.31 268 THR A C 1
ATOM 2193 O O . THR A 1 268 ? -9.415 10.577 19.880 1.00 94.31 268 THR A O 1
ATOM 2196 N N . SER A 1 269 ? -9.742 10.862 17.675 1.00 95.38 269 SER A N 1
ATOM 2197 C CA . SER A 1 269 ? -11.154 10.467 17.669 1.00 95.38 269 SER A CA 1
ATOM 2198 C C . SER A 1 269 ? -11.328 9.000 18.058 1.00 95.38 269 SER A C 1
ATOM 2200 O O . SER A 1 269 ? -12.162 8.679 18.906 1.00 95.38 269 SER A O 1
ATOM 2202 N N . ALA A 1 270 ? -10.503 8.110 17.502 1.00 96.88 270 ALA A N 1
ATOM 2203 C CA . ALA A 1 270 ? -10.558 6.689 17.817 1.00 96.88 270 ALA A CA 1
ATOM 2204 C C . ALA A 1 270 ? -10.133 6.392 19.262 1.00 96.88 270 ALA A C 1
ATOM 2206 O O . ALA A 1 270 ? -10.810 5.629 19.946 1.00 96.88 270 ALA A O 1
ATOM 2207 N N . SER A 1 271 ? -9.072 7.035 19.760 1.00 96.88 271 SER A N 1
ATOM 2208 C CA . SER A 1 271 ? -8.623 6.897 21.151 1.00 96.88 271 SER A CA 1
ATOM 2209 C C . SER A 1 271 ? -9.727 7.305 22.133 1.00 96.88 271 SER A C 1
ATOM 2211 O O . SER A 1 271 ? -10.028 6.568 23.071 1.00 96.88 271 SER A O 1
ATOM 2213 N N . LYS A 1 272 ? -10.447 8.403 21.852 1.00 96.81 272 LYS A N 1
ATOM 2214 C CA . LYS A 1 272 ? -11.625 8.822 22.634 1.00 96.81 272 LYS A CA 1
ATOM 2215 C C . LYS A 1 272 ? -12.754 7.784 22.627 1.00 96.81 272 LYS A C 1
ATOM 2217 O O . LYS A 1 272 ? -13.424 7.603 23.639 1.00 96.81 272 LYS A O 1
ATOM 2222 N N . VAL A 1 273 ? -13.004 7.120 21.500 1.00 97.81 273 VAL A N 1
ATOM 2223 C CA . VAL A 1 273 ? -14.023 6.058 21.402 1.00 97.81 273 VAL A CA 1
ATOM 2224 C C . VAL A 1 273 ? -13.602 4.825 22.206 1.00 97.81 273 VAL A C 1
ATOM 2226 O O . VAL A 1 273 ? -14.411 4.252 22.938 1.00 97.81 273 VAL A O 1
ATOM 2229 N N . ILE A 1 274 ? -12.335 4.423 22.100 1.00 97.94 274 ILE A N 1
ATOM 2230 C CA . ILE A 1 274 ? -11.806 3.213 22.742 1.00 97.94 274 ILE A CA 1
ATOM 2231 C C . ILE A 1 274 ? -11.663 3.416 24.258 1.00 97.94 274 ILE A C 1
ATOM 2233 O O . ILE A 1 274 ? -11.963 2.497 25.017 1.00 97.94 274 ILE A O 1
ATOM 2237 N N . SER A 1 275 ? -11.337 4.623 24.733 1.00 97.62 275 SER A N 1
ATOM 2238 C CA . SER A 1 275 ? -11.311 4.931 26.174 1.00 97.62 275 SER A CA 1
ATOM 2239 C C . SER A 1 275 ? -12.674 4.759 26.854 1.00 97.62 275 SER A C 1
ATOM 2241 O O . SER A 1 275 ? -12.757 4.448 28.042 1.00 97.62 275 SER A O 1
ATOM 2243 N N . GLN A 1 276 ? -13.760 4.873 26.086 1.00 97.50 276 GLN A N 1
ATOM 2244 C CA . GLN A 1 276 ? -15.137 4.698 26.551 1.00 97.50 276 GLN A CA 1
ATOM 2245 C C . GLN A 1 276 ? -15.619 3.240 26.489 1.00 97.50 276 GLN A C 1
ATOM 2247 O O . GLN A 1 276 ? -16.823 2.992 26.578 1.00 97.50 276 GLN A O 1
ATOM 2252 N N . TYR A 1 277 ? -14.704 2.271 26.366 1.00 96.94 277 TYR A N 1
ATOM 2253 C CA . TYR A 1 277 ? -15.008 0.844 26.233 1.00 96.94 277 TYR A CA 1
ATOM 2254 C C . TYR A 1 277 ? -16.047 0.324 27.232 1.00 96.94 277 TYR A C 1
ATOM 2256 O O . TYR A 1 277 ? -17.022 -0.303 26.828 1.00 96.94 277 TYR A O 1
ATOM 2264 N N . ASP A 1 278 ? -15.922 0.650 28.522 1.00 96.00 278 ASP A N 1
ATOM 2265 C CA . ASP A 1 278 ? -16.879 0.195 29.544 1.00 96.00 278 ASP A CA 1
ATOM 2266 C C . ASP A 1 278 ? -18.313 0.683 29.317 1.00 96.00 278 ASP A C 1
ATOM 2268 O O . ASP A 1 278 ? -19.262 0.051 29.788 1.00 96.00 278 ASP A O 1
ATOM 2272 N N . ALA A 1 279 ? -18.482 1.818 28.638 1.00 94.81 279 ALA A N 1
ATOM 2273 C CA . ALA A 1 279 ? -19.792 2.373 28.342 1.00 94.81 279 ALA A CA 1
ATOM 2274 C C . ALA A 1 279 ? -20.454 1.622 27.184 1.00 94.81 279 ALA A C 1
ATOM 2276 O O . ALA A 1 279 ? -21.621 1.242 27.287 1.00 94.81 279 ALA A O 1
ATOM 2277 N N . TRP A 1 280 ? -19.720 1.381 26.094 1.00 95.12 280 TRP A N 1
ATOM 2278 C CA . TRP A 1 280 ? -20.300 0.775 24.897 1.00 95.12 280 TRP A CA 1
ATOM 2279 C C . TRP A 1 280 ? -20.244 -0.751 24.872 1.00 95.12 280 TRP A C 1
ATOM 2281 O O . TRP A 1 280 ? -21.129 -1.356 24.272 1.00 95.12 280 TRP A O 1
ATOM 2291 N N . LYS A 1 281 ? -19.325 -1.402 25.599 1.00 94.19 281 LYS A N 1
ATOM 2292 C CA . LYS A 1 281 ? -19.291 -2.874 25.705 1.00 94.19 281 LYS A CA 1
ATOM 2293 C C . LYS A 1 281 ? -20.563 -3.458 26.321 1.00 94.19 281 LYS A C 1
ATOM 2295 O O . LYS A 1 281 ? -20.969 -4.557 25.975 1.00 94.19 281 LYS A O 1
ATOM 2300 N N . LYS A 1 282 ? -21.244 -2.691 27.182 1.00 92.75 282 LYS A N 1
ATOM 2301 C CA . LYS A 1 282 ? -22.545 -3.054 27.777 1.00 92.75 282 LYS A CA 1
ATOM 2302 C C . LYS A 1 282 ? -23.664 -3.197 26.745 1.00 92.75 282 LYS A C 1
ATOM 2304 O O . LYS A 1 282 ? -24.704 -3.757 27.058 1.00 92.75 282 LYS A O 1
ATOM 2309 N N . GLN A 1 283 ? -23.472 -2.648 25.546 1.00 90.94 283 GLN A N 1
ATOM 2310 C CA . GLN A 1 283 ? -24.426 -2.755 24.447 1.00 90.94 283 GLN A CA 1
ATOM 2311 C C . GLN A 1 283 ? -24.244 -4.050 23.648 1.00 90.94 283 GLN A C 1
ATOM 2313 O O . GLN A 1 283 ? -25.053 -4.307 22.764 1.00 90.94 283 GLN A O 1
ATOM 2318 N N . VAL A 1 284 ? -23.181 -4.825 23.895 1.00 90.69 284 VAL A N 1
ATOM 2319 C CA . VAL A 1 284 ? -22.979 -6.126 23.251 1.00 90.69 284 VAL A CA 1
ATOM 2320 C C . VAL A 1 284 ? -24.032 -7.089 23.783 1.00 90.69 284 VAL A C 1
ATOM 2322 O O . VAL A 1 284 ? -24.134 -7.309 24.987 1.00 90.69 284 VAL A O 1
ATOM 2325 N N . ASP A 1 285 ? -24.801 -7.664 22.870 1.00 88.38 285 ASP A N 1
ATOM 2326 C CA . ASP A 1 285 ? -25.843 -8.637 23.167 1.00 88.38 285 ASP A CA 1
ATOM 2327 C C . ASP A 1 285 ? -25.703 -9.797 22.186 1.00 88.38 285 ASP A C 1
ATOM 2329 O O . ASP A 1 285 ? -26.190 -9.753 21.057 1.00 88.38 285 ASP A O 1
ATOM 2333 N N . VAL A 1 286 ? -24.996 -10.840 22.617 1.00 77.94 286 VAL A N 1
ATOM 2334 C CA . VAL A 1 286 ? -24.739 -12.020 21.783 1.00 77.94 286 VAL A CA 1
ATOM 2335 C C . VAL A 1 286 ? -26.042 -12.757 21.460 1.00 77.94 286 VAL A C 1
ATOM 2337 O O . VAL A 1 286 ? -26.183 -13.275 20.354 1.00 77.94 286 VAL A O 1
ATOM 2340 N N . ALA A 1 287 ? -27.011 -12.771 22.382 1.00 77.12 287 ALA A N 1
ATOM 2341 C CA . ALA A 1 287 ? -28.296 -13.436 22.177 1.00 77.12 287 ALA A CA 1
ATOM 2342 C C . ALA A 1 287 ? -29.190 -12.661 21.193 1.00 77.12 287 ALA A C 1
ATOM 2344 O O . ALA A 1 287 ? -29.884 -13.271 20.383 1.00 77.12 287 ALA A O 1
ATOM 2345 N N . GLY A 1 288 ? -29.125 -11.327 21.224 1.00 79.06 288 GLY A N 1
ATOM 2346 C CA . GLY A 1 288 ? -29.792 -10.426 20.280 1.00 79.06 288 GLY A CA 1
ATOM 2347 C C . GLY A 1 288 ? -29.017 -10.147 18.986 1.00 79.06 288 GLY A C 1
ATOM 2348 O O . GLY A 1 288 ? -29.468 -9.345 18.170 1.00 79.06 288 GLY A O 1
ATOM 2349 N N . GLY A 1 289 ? -27.855 -10.780 18.781 1.00 87.81 289 GLY A N 1
ATOM 2350 C CA . GLY A 1 289 ? -27.038 -10.647 17.569 1.00 87.81 289 GLY A CA 1
ATOM 2351 C C . GLY A 1 289 ? -26.189 -9.371 17.475 1.00 87.81 289 GLY A C 1
ATOM 2352 O O . GLY A 1 289 ? -25.582 -9.121 16.435 1.00 87.81 289 GLY A O 1
ATOM 2353 N N . LYS A 1 290 ? -26.110 -8.563 18.537 1.00 91.81 290 LYS A N 1
ATOM 2354 C CA . LYS A 1 290 ? -25.298 -7.343 18.581 1.00 91.81 290 LYS A CA 1
ATOM 2355 C C . LYS A 1 290 ? -23.863 -7.665 18.990 1.00 91.81 290 LYS A C 1
ATOM 2357 O O . LYS A 1 290 ? -23.558 -7.850 20.168 1.00 91.81 290 LYS A O 1
ATOM 2362 N N . THR A 1 291 ? -22.978 -7.713 17.999 1.00 93.62 291 THR A N 1
ATOM 2363 C CA . THR A 1 291 ? -21.562 -8.060 18.170 1.00 93.62 291 THR A CA 1
ATOM 2364 C C . THR A 1 291 ? -20.711 -6.888 18.672 1.00 93.62 291 THR A C 1
ATOM 2366 O O . THR A 1 291 ? -21.136 -5.728 18.683 1.00 93.62 291 THR A O 1
ATOM 2369 N N . LEU A 1 292 ? -19.471 -7.188 19.077 1.00 93.50 292 LEU A N 1
ATOM 2370 C CA . LEU A 1 292 ? -18.517 -6.198 19.582 1.00 93.50 292 LEU A CA 1
ATOM 2371 C C . LEU A 1 292 ? -18.220 -5.104 18.547 1.00 93.50 292 LEU A C 1
ATOM 2373 O O . LEU A 1 292 ? -18.211 -3.921 18.884 1.00 93.50 292 LEU A O 1
ATOM 2377 N N . GLU A 1 293 ? -18.022 -5.477 17.280 1.00 95.62 293 GLU A N 1
ATOM 2378 C CA . GLU A 1 293 ? -17.752 -4.521 16.207 1.00 95.62 293 GLU A CA 1
ATOM 2379 C C . GLU A 1 293 ? -18.961 -3.642 15.867 1.00 95.62 293 GLU A C 1
ATOM 2381 O O . GLU A 1 293 ? -18.782 -2.476 15.517 1.00 95.62 293 GLU A O 1
ATOM 2386 N N . MET A 1 294 ? -20.186 -4.161 16.015 1.00 95.88 294 MET A N 1
ATOM 2387 C CA . MET A 1 294 ? -21.407 -3.370 15.840 1.00 95.88 294 MET A CA 1
ATOM 2388 C C . MET A 1 294 ? -21.538 -2.325 16.950 1.00 95.88 294 MET A C 1
ATOM 2390 O O . MET A 1 294 ? -21.762 -1.151 16.661 1.00 95.88 294 MET A O 1
ATOM 2394 N N . ALA A 1 295 ? -21.329 -2.725 18.209 1.00 96.00 295 ALA A N 1
ATOM 2395 C CA . ALA A 1 295 ? -21.344 -1.804 19.345 1.00 96.00 295 ALA A CA 1
ATOM 2396 C C . ALA A 1 295 ? -20.255 -0.722 19.222 1.00 96.00 295 ALA A C 1
ATOM 2398 O O . ALA A 1 295 ? -20.536 0.457 19.447 1.00 96.00 295 ALA A O 1
ATOM 2399 N N . LEU A 1 296 ? -19.042 -1.101 18.800 1.00 97.00 296 LEU A N 1
ATOM 2400 C CA . LEU A 1 296 ? -17.954 -0.161 18.522 1.00 97.00 296 LEU A CA 1
ATOM 2401 C C . LEU A 1 296 ? -18.344 0.837 17.426 1.00 97.00 296 LEU A C 1
ATOM 2403 O O . LEU A 1 296 ? -18.168 2.040 17.613 1.00 97.00 296 LEU A O 1
ATOM 2407 N N . LYS A 1 297 ? -18.882 0.358 16.295 1.00 96.94 297 LYS A N 1
ATOM 2408 C CA . LYS A 1 297 ? -19.267 1.214 15.166 1.00 96.94 297 LYS A CA 1
ATOM 2409 C C . LYS A 1 297 ? -20.365 2.202 15.543 1.00 96.94 297 LYS A C 1
ATOM 2411 O O . LYS A 1 297 ? -20.225 3.393 15.289 1.00 96.94 297 LYS A O 1
ATOM 2416 N N . GLU A 1 298 ? -21.429 1.730 16.186 1.00 95.88 298 GLU A N 1
ATOM 2417 C CA . GLU A 1 298 ? -22.525 2.597 16.625 1.00 95.88 298 GLU A CA 1
ATOM 2418 C C . GLU A 1 298 ? -22.062 3.651 17.633 1.00 95.88 298 GLU A C 1
ATOM 2420 O O . GLU A 1 298 ? -22.518 4.793 17.591 1.00 95.88 298 GLU A O 1
ATOM 2425 N N . HIS A 1 299 ? -21.178 3.280 18.563 1.00 96.94 299 HIS A N 1
ATOM 2426 C CA . HIS A 1 299 ? -20.646 4.229 19.537 1.00 96.94 299 HIS A CA 1
ATOM 2427 C C . HIS A 1 299 ? -19.705 5.241 18.885 1.00 96.94 299 HIS A C 1
ATOM 2429 O O . HIS A 1 299 ? -19.802 6.435 19.163 1.00 96.94 299 HIS A O 1
ATOM 2435 N N . HIS A 1 300 ? -18.851 4.783 17.968 1.00 97.25 300 HIS A N 1
ATOM 2436 C CA . HIS A 1 300 ? -18.013 5.650 17.147 1.00 97.25 300 HIS A CA 1
ATOM 2437 C C . HIS A 1 300 ? -18.853 6.698 16.412 1.00 97.25 300 HIS A C 1
ATOM 2439 O O . HIS A 1 300 ? -18.575 7.884 16.539 1.00 97.25 300 HIS A O 1
ATOM 2445 N N . ASP A 1 301 ? -19.916 6.288 15.719 1.00 94.88 301 ASP A N 1
ATOM 2446 C CA . ASP A 1 301 ? -20.759 7.198 14.929 1.00 94.88 301 ASP A CA 1
ATOM 2447 C C . ASP A 1 301 ? -21.534 8.213 15.785 1.00 94.88 301 ASP A C 1
ATOM 2449 O O . ASP A 1 301 ? -21.938 9.264 15.292 1.00 94.88 301 ASP A O 1
ATOM 2453 N N . LYS A 1 302 ? -21.735 7.922 17.077 1.00 94.00 302 LYS A N 1
ATOM 2454 C CA . LYS A 1 302 ? -22.324 8.862 18.045 1.00 94.00 302 LYS A CA 1
ATOM 2455 C C . LYS A 1 302 ? -21.303 9.866 18.579 1.00 94.00 302 LYS A C 1
ATOM 2457 O O . LYS A 1 302 ? -21.656 11.012 18.844 1.00 94.00 302 LYS A O 1
ATOM 2462 N N . VAL A 1 303 ? -20.062 9.431 18.806 1.00 93.12 303 VAL A N 1
ATOM 2463 C CA . VAL A 1 303 ? -19.002 10.251 19.422 1.00 93.12 303 VAL A CA 1
ATOM 2464 C C . VAL A 1 303 ? -18.272 11.108 18.393 1.00 93.12 303 VAL A C 1
ATOM 2466 O O . VAL A 1 303 ? -17.880 12.238 18.699 1.00 93.12 303 VAL A O 1
ATOM 2469 N N . VAL A 1 304 ? -18.061 10.562 17.199 1.00 90.44 304 VAL A N 1
ATOM 2470 C CA . VAL A 1 304 ? -17.356 11.204 16.094 1.00 90.44 304 VAL A CA 1
ATOM 2471 C C . VAL A 1 304 ? -18.403 11.824 15.186 1.00 90.44 304 VAL A C 1
ATOM 2473 O O . VAL A 1 304 ? -19.082 11.134 14.429 1.00 90.44 304 VAL A O 1
ATOM 2476 N N . ALA A 1 305 ? -18.560 13.141 15.307 1.00 81.25 305 ALA A N 1
ATOM 2477 C CA . ALA A 1 305 ? -19.499 13.880 14.481 1.00 81.25 305 ALA A CA 1
ATOM 2478 C C . ALA A 1 305 ? -19.148 13.704 12.993 1.00 81.25 305 ALA A C 1
ATOM 2480 O O . ALA A 1 305 ? -17.963 13.736 12.645 1.00 81.25 305 ALA A O 1
ATOM 2481 N N . PRO A 1 306 ? -20.152 13.564 12.109 1.00 78.94 306 PRO A N 1
ATOM 2482 C CA . PRO A 1 306 ? -19.916 13.619 10.676 1.00 78.94 306 PRO A CA 1
ATOM 2483 C C . PRO A 1 306 ? -19.205 14.925 10.321 1.00 78.94 306 PRO A C 1
ATOM 2485 O O . PRO A 1 306 ? -19.609 16.004 10.764 1.00 78.94 306 PRO A O 1
ATOM 2488 N N . GLU A 1 307 ? -18.146 14.835 9.522 1.00 78.19 307 GLU A N 1
ATOM 2489 C CA . GLU A 1 307 ? -17.474 16.028 9.023 1.00 78.19 307 GLU A CA 1
ATOM 2490 C C . GLU A 1 307 ? -18.438 16.842 8.157 1.00 78.19 307 GLU A C 1
ATOM 2492 O O . GLU A 1 307 ? -19.182 16.293 7.350 1.00 78.19 307 GLU A O 1
ATOM 2497 N N . ALA A 1 308 ? -18.410 18.168 8.290 1.00 83.75 308 ALA A N 1
ATOM 2498 C CA . ALA A 1 308 ? -19.240 19.049 7.466 1.00 83.75 308 ALA A CA 1
ATOM 2499 C C . ALA A 1 308 ? -18.787 19.092 5.993 1.00 83.75 308 ALA A C 1
ATOM 2501 O O . ALA A 1 308 ? -19.540 19.518 5.116 1.00 83.75 308 ALA A O 1
ATOM 2502 N N . CYS A 1 309 ? -17.538 18.712 5.720 1.00 85.50 309 CYS A N 1
ATOM 2503 C CA . CYS A 1 309 ? -16.922 18.674 4.399 1.00 85.50 309 CYS A CA 1
ATOM 2504 C C . CYS A 1 309 ? -15.886 17.551 4.370 1.00 85.50 309 CYS A C 1
ATOM 2506 O O . CYS A 1 309 ? -15.190 17.349 5.357 1.00 85.50 309 CYS A O 1
ATOM 2508 N N . TYR A 1 310 ? -15.754 16.883 3.228 1.00 84.62 310 TYR A N 1
ATOM 2509 C CA . TYR A 1 310 ? -14.725 15.873 3.014 1.00 84.62 310 TYR A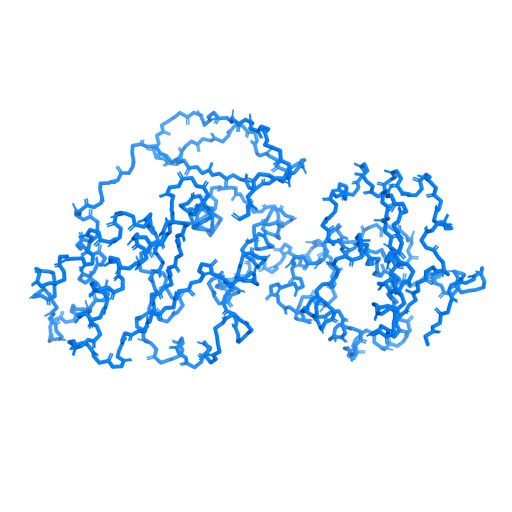 CA 1
ATOM 2510 C C . TYR A 1 310 ? -13.376 16.543 2.746 1.00 84.62 310 TYR A C 1
ATOM 2512 O O . TYR A 1 310 ? -13.287 17.421 1.884 1.00 84.62 310 TYR A O 1
ATOM 2520 N N . HIS A 1 311 ? -12.335 16.127 3.461 1.00 87.19 311 HIS A N 1
ATOM 2521 C CA . HIS A 1 311 ? -10.969 16.596 3.252 1.00 87.19 311 HIS A CA 1
ATOM 2522 C C . HIS A 1 311 ? -10.047 15.402 3.048 1.00 87.19 311 HIS A C 1
ATOM 2524 O O . HIS A 1 311 ? -10.133 14.407 3.761 1.00 87.19 311 HIS A O 1
ATOM 2530 N N . PHE A 1 312 ? -9.144 15.510 2.079 1.00 87.44 312 PHE A N 1
ATOM 2531 C CA . PHE A 1 312 ? -8.127 14.495 1.856 1.00 87.44 312 PHE A CA 1
ATOM 2532 C C . PHE A 1 312 ? -6.826 15.121 1.378 1.00 87.44 312 PHE A C 1
ATOM 2534 O O . PHE A 1 312 ? -6.799 16.176 0.739 1.00 87.44 312 PHE A O 1
ATOM 2541 N N . TYR A 1 313 ? -5.736 14.440 1.696 1.00 85.44 313 TYR A N 1
ATOM 2542 C CA . TYR A 1 313 ? -4.400 14.755 1.244 1.00 85.44 313 TYR A CA 1
ATOM 2543 C C . TYR A 1 313 ? -3.974 13.714 0.211 1.00 85.44 313 TYR A C 1
ATOM 2545 O O . TYR A 1 313 ? -3.914 12.523 0.501 1.00 85.44 313 TYR A O 1
ATOM 2553 N N . VAL A 1 314 ? -3.678 14.171 -1.004 1.00 80.75 314 VAL A N 1
ATOM 2554 C CA . VAL A 1 314 ? -3.110 13.321 -2.054 1.00 80.75 314 VAL A CA 1
ATOM 2555 C C . VAL A 1 314 ? -1.587 13.336 -1.888 1.00 80.75 314 VAL A C 1
ATOM 2557 O O . VAL A 1 314 ? -1.021 14.421 -1.708 1.00 80.75 314 VAL A O 1
ATOM 2560 N N . PRO A 1 315 ? -0.895 12.181 -1.927 1.00 76.00 315 PRO A N 1
ATOM 2561 C CA . PRO A 1 315 ? 0.565 12.163 -2.010 1.00 76.00 315 PRO A CA 1
ATOM 2562 C C . PRO A 1 315 ? 1.038 12.857 -3.298 1.00 76.00 315 PRO A C 1
ATOM 2564 O O . PRO A 1 315 ? 0.231 13.287 -4.117 1.00 76.00 315 PRO A O 1
ATOM 2567 N N . ASN A 1 316 ? 2.350 12.994 -3.494 1.00 69.25 316 ASN A N 1
ATOM 2568 C CA . ASN A 1 316 ? 2.940 13.732 -4.618 1.00 69.25 316 ASN A CA 1
ATOM 2569 C C . ASN A 1 316 ? 2.728 13.030 -5.986 1.00 69.25 316 ASN A C 1
ATOM 2571 O O . ASN A 1 316 ? 3.668 12.555 -6.619 1.00 69.25 316 ASN A O 1
ATOM 2575 N N . MET A 1 317 ? 1.476 12.950 -6.438 1.00 66.62 317 MET A N 1
ATOM 2576 C CA . MET A 1 317 ? 1.009 12.304 -7.664 1.00 66.62 317 MET A CA 1
ATOM 2577 C C . MET A 1 317 ? 1.055 13.288 -8.827 1.00 66.62 317 MET A C 1
ATOM 2579 O O . MET A 1 317 ? 0.034 13.726 -9.367 1.00 66.62 317 MET A O 1
ATOM 2583 N N . VAL A 1 318 ? 2.275 13.691 -9.179 1.00 58.22 318 VAL A N 1
ATOM 2584 C CA . VAL A 1 318 ? 2.530 14.654 -10.253 1.00 58.22 318 VAL A CA 1
ATOM 2585 C C . VAL A 1 318 ? 1.829 14.209 -11.542 1.00 58.22 318 VAL A C 1
ATOM 2587 O O . VAL A 1 318 ? 2.005 13.083 -11.998 1.00 58.22 318 VAL A O 1
ATOM 2590 N N . GLY A 1 319 ? 1.031 15.105 -12.129 1.00 57.94 319 GLY A N 1
ATOM 2591 C CA . GLY A 1 319 ? 0.323 14.869 -13.393 1.00 57.94 319 GLY A CA 1
ATOM 2592 C C . GLY A 1 319 ? -1.030 14.159 -13.276 1.00 57.94 319 GLY A C 1
ATOM 2593 O O . GLY A 1 319 ? -1.722 14.052 -14.281 1.00 57.94 319 GLY A O 1
ATOM 2594 N N . CYS A 1 320 ? -1.433 13.724 -12.078 1.00 64.75 320 CYS A N 1
ATOM 2595 C CA . CYS A 1 320 ? -2.687 12.993 -11.861 1.00 64.75 320 CYS A CA 1
ATOM 2596 C C . CYS A 1 320 ? -3.621 13.671 -10.846 1.00 64.75 320 CYS A C 1
ATOM 2598 O O . CYS A 1 320 ? -4.487 13.025 -10.257 1.00 64.75 320 CYS A O 1
ATOM 2600 N N . MET A 1 321 ? -3.429 14.969 -10.602 1.00 70.62 321 MET A N 1
ATOM 2601 C CA . MET A 1 321 ? -4.283 15.718 -9.684 1.00 70.62 321 MET A CA 1
ATOM 2602 C C . MET A 1 321 ? -5.660 15.939 -10.322 1.00 70.62 321 MET A C 1
ATOM 2604 O O . MET A 1 321 ? -5.723 16.502 -11.415 1.00 70.62 321 MET A O 1
ATOM 2608 N N . PRO A 1 322 ? -6.757 15.536 -9.661 1.00 73.44 322 PRO A N 1
ATOM 2609 C CA . PRO A 1 322 ? -8.088 15.718 -10.212 1.00 73.44 322 PRO A CA 1
ATOM 2610 C C . PRO A 1 322 ? -8.477 17.202 -10.215 1.00 73.44 322 PRO A C 1
ATOM 2612 O O . PRO A 1 322 ? -8.252 17.933 -9.247 1.00 73.44 322 PRO A O 1
ATOM 2615 N N . GLU A 1 323 ? -9.092 17.644 -11.309 1.00 75.38 323 GLU A N 1
ATOM 2616 C CA . GLU A 1 323 ? -9.657 18.986 -11.440 1.00 75.38 323 GLU A CA 1
ATOM 2617 C C . GLU A 1 323 ? -11.151 18.972 -11.090 1.00 75.38 323 GLU A C 1
ATOM 2619 O O . GLU A 1 323 ? -11.857 18.005 -11.362 1.00 75.38 323 GLU A O 1
ATOM 2624 N N . ASN A 1 324 ? -11.658 20.068 -10.514 1.00 79.75 324 ASN A N 1
ATOM 2625 C CA . ASN A 1 324 ? -13.093 20.279 -10.271 1.00 79.75 324 ASN A CA 1
ATOM 2626 C C . ASN A 1 324 ? -13.795 19.191 -9.428 1.00 79.75 324 ASN A C 1
ATOM 2628 O O . ASN A 1 324 ? -14.966 18.880 -9.654 1.00 79.75 324 ASN A O 1
ATOM 2632 N N . VAL A 1 325 ? -13.108 18.644 -8.420 1.00 85.50 325 VAL A N 1
ATOM 2633 C CA . VAL A 1 325 ? -13.686 17.652 -7.499 1.00 85.50 325 VAL A CA 1
ATOM 2634 C C . VAL A 1 325 ? -14.832 18.275 -6.701 1.00 85.50 325 VAL A C 1
ATOM 2636 O O . VAL A 1 325 ? -14.639 19.254 -5.976 1.00 85.50 325 VAL A O 1
ATOM 2639 N N . LYS A 1 326 ? -16.038 17.714 -6.810 1.00 87.69 326 LYS A N 1
ATOM 2640 C CA . LYS A 1 326 ? -17.176 18.094 -5.961 1.00 87.69 326 LYS A CA 1
ATOM 2641 C C . LYS A 1 326 ? -17.079 17.364 -4.628 1.00 87.69 326 LYS A C 1
ATOM 2643 O O . LYS A 1 326 ? -16.817 16.168 -4.600 1.00 87.69 326 LYS A O 1
ATOM 2648 N N . CYS A 1 327 ? -17.306 18.074 -3.529 1.00 87.62 327 CYS A N 1
ATOM 2649 C CA . CYS A 1 327 ? -17.332 17.445 -2.216 1.00 87.62 327 CYS A CA 1
ATOM 2650 C C . CYS A 1 327 ? -18.492 16.426 -2.151 1.00 87.62 327 CYS A C 1
ATOM 2652 O O . CYS A 1 327 ? -19.618 16.782 -2.498 1.00 87.62 327 CYS A O 1
ATOM 2654 N N . PRO A 1 328 ? -18.270 15.184 -1.686 1.00 86.44 328 PRO A N 1
ATOM 2655 C CA . PRO A 1 328 ? -19.343 14.197 -1.541 1.00 86.44 328 PRO A CA 1
ATOM 2656 C C . PRO A 1 328 ? -20.305 14.519 -0.383 1.00 86.44 328 PRO A C 1
ATOM 2658 O O . PRO A 1 328 ? -21.385 13.944 -0.305 1.00 86.44 328 PRO A O 1
ATOM 2661 N N . VAL A 1 329 ? -19.926 15.439 0.512 1.00 86.56 329 VAL A N 1
ATOM 2662 C CA . VAL A 1 329 ? -20.695 15.799 1.716 1.00 86.56 329 VAL A CA 1
ATOM 2663 C C . VAL A 1 329 ? -21.451 17.121 1.556 1.00 86.56 329 VAL A C 1
ATOM 2665 O O . VAL A 1 329 ? -22.508 17.314 2.151 1.00 86.56 329 VAL A O 1
ATOM 2668 N N . CYS A 1 330 ? -20.931 18.055 0.755 1.00 88.44 330 CYS A N 1
ATOM 2669 C CA . CYS A 1 330 ? -21.504 19.391 0.607 1.00 88.44 330 CYS A CA 1
ATOM 2670 C C . CYS A 1 330 ? -21.557 19.810 -0.873 1.00 88.44 330 CYS A C 1
ATOM 2672 O O . CYS A 1 330 ? -20.800 19.293 -1.686 1.00 88.44 330 CYS A O 1
ATOM 2674 N N . PRO A 1 331 ? -22.391 20.791 -1.264 1.00 86.19 331 PRO A N 1
ATOM 2675 C CA . PRO A 1 331 ? -22.580 21.135 -2.678 1.00 86.19 331 PRO A CA 1
ATOM 2676 C C . PRO A 1 331 ? -21.399 21.901 -3.306 1.00 86.19 331 PRO A C 1
ATOM 2678 O O . PRO A 1 331 ? -21.492 22.347 -4.449 1.00 86.19 331 PRO A O 1
ATOM 2681 N N . ARG A 1 332 ? -20.307 22.127 -2.564 1.00 89.75 332 ARG A N 1
ATOM 2682 C CA . ARG A 1 332 ? -19.184 22.969 -2.997 1.00 89.75 332 ARG A CA 1
ATOM 2683 C C . ARG A 1 332 ? -18.132 22.166 -3.758 1.00 89.75 332 ARG A C 1
ATOM 2685 O O . ARG A 1 332 ? -17.924 20.978 -3.521 1.00 89.75 332 ARG A O 1
ATOM 2692 N N . ILE A 1 333 ? -17.422 22.866 -4.637 1.00 88.44 333 ILE A N 1
ATOM 2693 C CA . ILE A 1 333 ? -16.206 22.361 -5.278 1.00 88.44 333 ILE A CA 1
ATOM 2694 C C . ILE A 1 333 ? -15.059 22.445 -4.268 1.00 88.44 333 ILE A C 1
ATOM 2696 O O . ILE A 1 333 ? -14.906 23.449 -3.566 1.00 88.44 333 ILE A O 1
ATOM 2700 N N . MET A 1 334 ? -14.271 21.380 -4.182 1.00 88.94 334 MET A N 1
ATOM 2701 C CA . MET A 1 334 ? -13.120 21.293 -3.294 1.00 88.94 334 MET A CA 1
ATOM 2702 C C . MET A 1 334 ? -11.990 22.194 -3.794 1.00 88.94 334 MET A C 1
ATOM 2704 O O . MET A 1 334 ? -11.703 22.269 -4.989 1.00 88.94 334 MET A O 1
ATOM 2708 N N . ARG A 1 335 ? -11.328 22.884 -2.861 1.00 84.94 335 ARG A N 1
ATOM 2709 C CA . ARG A 1 335 ? -10.144 23.691 -3.164 1.00 84.94 335 ARG A CA 1
ATOM 2710 C C . ARG A 1 335 ? -8.906 22.801 -3.119 1.00 84.94 335 ARG A C 1
ATOM 2712 O O 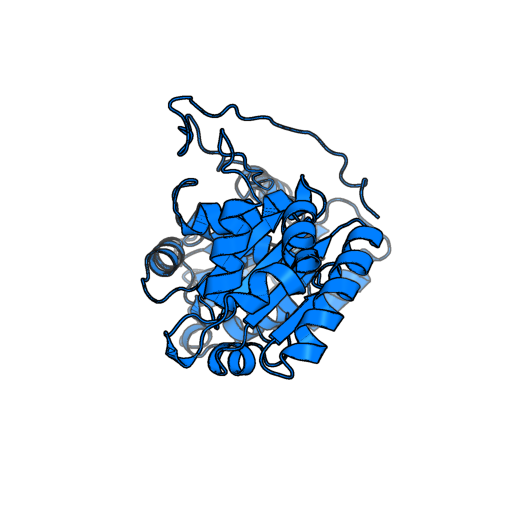. ARG A 1 335 ? -8.635 22.189 -2.092 1.00 84.94 335 ARG A O 1
ATOM 2719 N N . ASN A 1 336 ? -8.128 22.798 -4.196 1.00 82.12 336 ASN A N 1
ATOM 2720 C CA . ASN A 1 336 ? -6.794 22.207 -4.194 1.00 82.12 336 ASN A CA 1
ATOM 2721 C C . ASN A 1 336 ? -5.806 23.155 -3.487 1.00 82.12 336 ASN A C 1
ATOM 2723 O O . ASN A 1 336 ? -5.782 24.355 -3.771 1.00 82.12 336 ASN A O 1
ATOM 2727 N N . VAL A 1 337 ? -5.006 22.621 -2.563 1.00 79.88 337 VAL A N 1
ATOM 2728 C CA . VAL A 1 337 ? -3.925 23.339 -1.880 1.00 79.88 337 VAL A CA 1
ATOM 2729 C C . VAL A 1 337 ? -2.619 22.598 -2.140 1.00 79.88 337 VAL A C 1
ATOM 2731 O O . VAL A 1 337 ? -2.431 21.475 -1.680 1.00 79.88 337 VAL A O 1
ATOM 2734 N N . VAL A 1 338 ? -1.698 23.251 -2.850 1.00 77.75 338 VAL A N 1
ATOM 2735 C CA . VAL A 1 338 ? -0.351 22.727 -3.105 1.00 77.75 338 VAL A CA 1
ATOM 2736 C C . VAL A 1 338 ? 0.590 23.227 -2.013 1.00 77.75 338 VAL A C 1
ATOM 2738 O O . VAL A 1 338 ? 0.697 24.433 -1.786 1.00 77.75 338 VAL A O 1
ATOM 2741 N N . LYS A 1 339 ? 1.280 22.303 -1.339 1.00 77.31 339 LYS A N 1
ATOM 2742 C CA . LYS A 1 339 ? 2.281 22.607 -0.309 1.00 77.31 339 LYS A CA 1
ATOM 2743 C C . LYS A 1 339 ? 3.664 22.165 -0.785 1.00 77.31 339 LYS A C 1
ATOM 2745 O O . LYS A 1 339 ? 3.819 21.039 -1.246 1.00 77.31 339 LYS A O 1
ATOM 2750 N N . PHE A 1 340 ? 4.656 23.040 -0.638 1.00 75.38 340 PHE A N 1
ATOM 2751 C CA . PHE A 1 340 ? 6.064 22.720 -0.868 1.00 75.38 340 PHE A CA 1
ATOM 2752 C C . PHE A 1 340 ? 6.736 22.447 0.479 1.00 75.38 340 PHE A C 1
ATOM 2754 O O . PHE A 1 340 ? 6.679 23.280 1.383 1.00 75.38 340 PHE A O 1
ATOM 2761 N N . GLU A 1 341 ? 7.350 21.276 0.617 1.00 70.25 341 GLU A N 1
ATOM 2762 C CA . GLU A 1 341 ? 8.080 20.853 1.814 1.00 70.25 341 GLU A CA 1
ATOM 2763 C C . GLU A 1 341 ? 9.513 20.471 1.420 1.00 70.25 341 GLU A C 1
ATOM 2765 O O . GLU A 1 341 ? 9.762 20.004 0.307 1.00 70.25 341 GLU A O 1
ATOM 2770 N N . CYS A 1 342 ? 10.475 20.709 2.314 1.00 68.81 342 CYS A N 1
ATOM 2771 C CA . CYS A 1 342 ? 11.871 20.352 2.074 1.00 68.81 342 CYS A CA 1
ATOM 2772 C C . CYS A 1 342 ? 12.053 18.834 2.212 1.00 68.81 342 CYS A C 1
ATOM 2774 O O . CYS A 1 342 ? 11.604 18.248 3.195 1.00 68.81 342 CYS A O 1
ATOM 2776 N N . CYS A 1 343 ? 12.780 18.206 1.286 1.00 58.84 343 CYS A N 1
ATOM 2777 C CA . CYS A 1 343 ? 13.053 16.762 1.286 1.00 58.84 343 CYS A CA 1
ATOM 2778 C C . CYS A 1 343 ? 13.902 16.259 2.473 1.00 58.84 343 CYS A C 1
ATOM 2780 O O . CYS A 1 343 ? 14.122 15.058 2.593 1.00 58.84 343 CYS A O 1
ATOM 2782 N N . HIS A 1 344 ? 14.366 17.156 3.345 1.00 60.03 344 HIS A N 1
ATOM 2783 C CA . HIS A 1 344 ? 15.188 16.844 4.519 1.00 60.03 344 HIS A CA 1
ATOM 2784 C C . HIS A 1 344 ? 14.437 17.008 5.855 1.00 60.03 344 HIS A C 1
ATOM 2786 O O . HIS A 1 344 ? 15.041 16.889 6.915 1.00 60.03 344 HIS A O 1
ATOM 2792 N N . GLY A 1 345 ? 13.138 17.325 5.829 1.00 38.44 345 GLY A N 1
ATOM 2793 C CA . GLY A 1 345 ? 12.352 17.650 7.022 1.00 38.44 345 GLY A CA 1
ATOM 2794 C C . GLY A 1 345 ? 11.485 16.504 7.541 1.00 38.44 345 GLY A C 1
ATOM 2795 O O . GLY A 1 345 ? 10.273 16.661 7.543 1.00 38.44 345 GLY A O 1
ATOM 2796 N N . ALA A 1 346 ? 12.078 15.377 7.945 1.00 34.25 346 ALA A N 1
ATOM 2797 C CA . ALA A 1 346 ? 11.499 14.407 8.890 1.00 34.25 346 ALA A CA 1
ATOM 2798 C C . ALA A 1 346 ? 12.554 13.332 9.214 1.00 34.25 346 ALA A C 1
ATOM 2800 O O . ALA A 1 346 ? 12.829 12.460 8.388 1.00 34.25 346 ALA A O 1
ATOM 2801 N N . HIS A 1 347 ? 13.158 13.429 10.398 1.00 33.06 347 HIS A N 1
ATOM 2802 C CA . HIS A 1 347 ? 13.949 12.370 11.027 1.00 33.06 347 HIS A CA 1
ATOM 2803 C C . HIS A 1 347 ? 13.170 11.786 12.195 1.00 33.06 347 HIS A C 1
ATOM 2805 O O . HIS A 1 347 ? 12.529 12.594 12.906 1.00 33.06 347 HIS A O 1
#

Solvent-accessible surface area (backbone atoms only — not comparable to full-atom values): 19744 Å² total; per-residue (Å²): 112,54,72,58,47,74,73,54,56,62,68,49,62,68,21,30,37,37,37,38,34,29,54,80,76,76,47,74,68,57,52,52,36,53,49,47,41,60,69,30,65,80,38,58,52,85,66,43,45,46,50,39,42,46,53,55,72,93,70,94,53,93,62,47,69,59,54,50,51,58,57,51,74,76,42,79,54,32,32,65,86,50,60,86,74,60,53,68,67,59,53,47,46,43,37,69,76,66,60,50,75,82,54,70,42,25,31,26,25,37,47,86,70,46,78,46,13,83,54,43,44,29,45,30,68,50,49,35,55,77,49,61,78,67,25,45,67,47,49,28,51,53,77,68,42,88,86,66,50,71,58,60,47,47,50,40,58,90,65,40,76,62,37,70,62,47,33,73,65,57,25,39,39,38,40,32,34,39,85,45,66,63,63,49,52,58,37,49,58,35,49,49,55,52,30,72,76,49,45,86,48,44,49,77,46,82,45,64,84,42,64,65,42,54,56,34,51,52,20,50,54,54,35,41,51,71,36,66,54,53,78,80,36,70,68,46,41,53,54,31,44,54,50,22,18,41,78,75,55,52,3,25,32,38,32,22,49,30,79,46,78,62,46,79,38,38,29,69,62,41,38,60,50,47,64,43,41,83,69,41,58,72,61,43,32,75,92,80,68,36,42,68,66,54,30,50,40,58,49,37,62,69,72,49,71,82,70,80,56,73,78,74,54,78,73,96,53,82,95,69,73,82,75,85,47,64,34,93,67,37,100,49,69,58,83,88,80,90,82,90,79,66,97,83,78,82,133

Mean predicted aligned error: 5.94 Å

Organism: Trapa natans (NCBI:txid22666)

Sequence (347 aa):
MIRMDQDKIDSLRRKNVLLLVSDLKLTTYDISIIMGVYKERKFQEGGRYEILWIPIVEQEREDLPSQFKSLQSQMPWYTVHRPSLINKVATKVIKEKWHFRQETILVVLGPQGKVECHNAIHVSRMLGIQAFPFSDSVVSTIWRRRDINWFEMLVNDSVIPKIPEIIKSEKLIFLYASEDNKHVQELEEHLKKVRDDSGDAVVAFNLTKISLFWTRLESCMFSMVQAQIDVLDSLMQDVLKLYTSFKKEGGFVLVTKGSRVVINSPMTSASKVISQYDAWKKQVDVAGGKTLEMALKEHHDKVVAPEACYHFYVPNMVGCMPENVKCPVCPRIMRNVVKFECCHGAH

Nearest PDB structures (foldseek):
  3fkf-assembly1_D  TM=6.493E-01  e=2.288E-02  Bacteroides fragilis NCTC 9343
  4hqs-assembly1_A  TM=5.768E-01  e=4.846E-02  Streptococcus pneumoniae TIGR4
  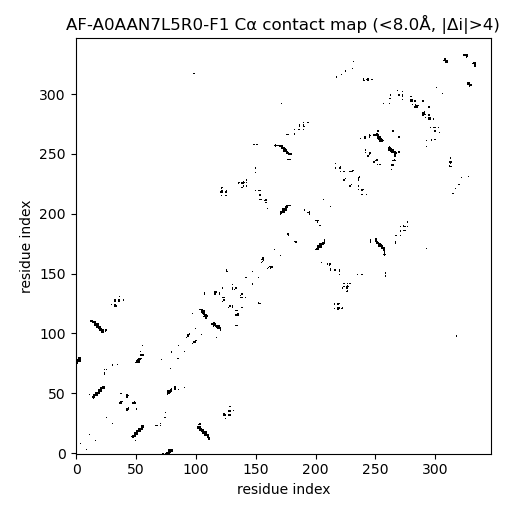5xbr-assembly1_A  TM=4.803E-01  e=1.272E-01  Pyrococcus horikoshii OT3
  2nvl-assembly1_C  TM=4.142E-01  e=1.581E+00  Aeropyrum pernix K1
  2nvl-assembly1_B  TM=4.242E-01  e=4.149E+00  Aeropyrum pernix K1

Foldseek 3Di:
DDEDDPVVVVVCALAKEWEKEAQLPQDPLLLVLVVLQCPDPVQPPPVRYAYEYQHAHDDDDPCQVVSVVVVVVSDPGYYYPHNVPPDVVVSVCCCPVLVDDRDIFIWIAHNVRDTFDSGCSLVCLQPRNVLPPDGLVSLLVVVPDPPDQLQCSLDDCLQPNPLLVVLVVQAKEKEKEFPDVVLVVLLVVLVVVVCVVVPPSYDYDYRHPRVSSVSNLLSSLLSCLSSVPDCPPPNNLLSQLQVCLHPPVGMWIWIDRSSHTLDTGRSVLLSVLSNCCVVQVVVQDVPVVRHPSNSSSVSSPVSPDPDQWDDGDDPPNPPRDDPQDQTPRDRDTDDDDDDDDDPPPDD

Radius of gyration: 22.86 Å; Cα contacts (8 Å, |Δi|>4): 493; chains: 1; bounding box: 62×43×60 Å

Secondary structure (DSSP, 8-state):
--B--HHHHHTTTTSEEEEEEESS---HHHHHHHHHHHH-HHHHGGG-EEEEEEE--SS--TTHHHHHHHHHTT--SEE-S-GGGS-HHHHHHHHHHS--SSS-EEEEE-TTS-EEES-HHHHHHHHGGGGPSP-HHHHHHHHT-TT--HHHHH--TTTSTTHHHHHHTT-EEEEEEES-HHHHHHHHHHHHHHHHHHGGGEEEEE-TT-HHHHHHHHHHHHHHHHTT--TTSHHHHHHHHHHHHHHHHSEEEEEEETTEEEEEEEHHHHHHHHHTHHHHGGG-BTTTTB-HHHHHHHHHHHHSPPPSS------S-TT-PPSSPBPSSSSSBPPP------TT---

InterPro domains:
  IPR027944 Sieve element occlusion, C-terminal [PF14577] (206-344)
  IPR039299 Protein SIEVE ELEMENT OCCLUSION [PTHR33232] (6-344)